Protein AF-0000000078794613 (afdb_homodimer)

InterPro domains:
  IPR025474 Domain of unknown function DUF4325 [PF14213] (18-76)

Organism: Cecembia lonarensis (strain CCUG 58316 / KCTC 22772 / LW9) (NCBI:txid1225176)

Solvent-accessible surface area (backbone atoms only — not comparable to full-atom values): 11005 Å² total; per-residue (Å²): 120,46,48,48,36,72,69,63,70,46,41,65,41,54,46,42,69,49,12,40,50,49,30,51,51,52,38,46,54,55,16,68,76,44,69,41,42,38,30,46,49,79,57,80,43,78,36,66,52,12,45,42,40,15,63,16,42,45,20,31,53,34,55,66,39,41,80,17,62,39,80,39,59,64,52,75,68,51,49,52,51,50,51,51,39,44,55,52,18,42,52,50,27,49,51,53,52,50,52,48,54,50,52,53,54,55,66,75,94,120,47,48,48,35,72,69,63,70,45,43,64,42,55,46,43,70,48,12,40,50,50,31,51,51,52,38,44,54,55,18,69,76,45,70,40,43,40,31,46,51,78,55,80,43,76,37,68,51,12,44,43,40,15,64,16,43,45,20,30,55,33,54,67,38,42,80,17,61,39,79,40,60,65,52,74,68,51,48,52,49,50,51,50,39,45,53,52,20,41,52,50,28,49,50,52,52,51,53,47,53,51,51,53,53,56,68,76,94

Radius of gyration: 18.33 Å; Cα contacts (8 Å, |Δi|>4): 334; chains: 2; bounding box: 28×54×45 Å

Nearest PDB structures (foldseek):
  1eke-assembly1_A  TM=2.765E-01  e=9.481E-01  Methanocaldococcus jannaschii
  8q6q-assembly2_D-2  TM=3.184E-01  e=6.224E+00  Homo sapiens
  1eke-assembly1_A  TM=2.764E-01  e=1.171E+00  Methanocaldococcus jannaschii
  8q6q-assembly2_D-2  TM=3.184E-01  e=5.535E+00  Homo sapiens

Foldseek 3Di:
DDDLCVQQVHDDDDDVVSVVSVVLVVLLVLQVVAQDEAEPAPDDDDDLVNLCVPLLQCCLVRVNSNVRYHYHNDDPVRVVSNVVSNVVSNVNSVVVVVVVVVVVVVVVD/DDDLCVQLVHDDDDDVVSVVSVVLVVLLVVQVVAQDEAEPAPDDDDDLVNLCVPLLQCCLVRVNSNVRYHYHNDDPVRVVSNVVSNVVSNVNSVVVVVVVVVVVVVVVD

Secondary structure (DSSP, 8-state):
-EEHHHHHTSSEE--HHHHHHHHHHHHHHHHHT--EEEE-TT-SEE-HHHHIIIIIHHHHH-TTGGGGEEEES--HHHHHHHHHHHHHHHHHHHHHHHHHHHHHHHHH-/-EEHHHHHTSSEE--HHHHHHHHHHHHHHHHHT--EEEE-TT-SEE-HHHHIIIIIHHHHH-GGGGGGEEEES--HHHHHHHHHHHHHHHHHHHHHHHHHHHHHHHHH-

pLDDT: mean 84.62, std 14.01, range [48.34, 98.25]

Structure (mmCIF, N/CA/C/O backbone):
data_AF-0000000078794613-model_v1
#
loop_
_entity.id
_entity.type
_entity.pdbx_description
1 polymer 'DUF4325 domain-containing protein'
#
loop_
_atom_site.group_PDB
_atom_site.id
_atom_site.type_symbol
_atom_site.label_atom_id
_atom_site.label_alt_id
_atom_site.label_comp_id
_atom_site.label_asym_id
_atom_site.label_entity_id
_atom_site.label_seq_id
_atom_site.pdbx_PDB_ins_code
_atom_site.Cartn_x
_atom_site.Cartn_y
_atom_site.Cartn_z
_atom_site.occupancy
_atom_site.B_iso_or_equiv
_atom_site.auth_seq_id
_atom_site.auth_comp_id
_atom_site.auth_asym_id
_atom_site.auth_atom_id
_atom_site.pdbx_PDB_model_num
ATOM 1 N N . MET A 1 1 ? 4.18 4.039 17.766 1 86.25 1 MET A N 1
ATOM 2 C CA . MET A 1 1 ? 3.51 5.316 17.547 1 86.25 1 MET A CA 1
ATOM 3 C C . MET A 1 1 ? 4.41 6.277 16.766 1 86.25 1 MET A C 1
ATOM 5 O O . MET A 1 1 ? 5.609 6.363 17.031 1 86.25 1 MET A O 1
ATOM 9 N N . ILE A 1 2 ? 3.727 6.93 15.789 1 92.25 2 ILE A N 1
ATOM 10 C CA . ILE A 1 2 ? 4.453 7.863 14.938 1 92.25 2 ILE A CA 1
ATOM 11 C C . ILE A 1 2 ? 4.047 9.297 15.281 1 92.25 2 ILE A C 1
ATOM 13 O O . ILE A 1 2 ? 2.865 9.648 15.203 1 92.25 2 ILE A O 1
ATOM 17 N N . THR A 1 3 ? 5.059 10.047 15.703 1 96.88 3 THR A N 1
ATOM 18 C CA . THR A 1 3 ? 4.809 11.461 15.977 1 96.88 3 THR A CA 1
ATOM 19 C C . THR A 1 3 ? 5.141 12.312 14.75 1 96.88 3 THR A C 1
ATOM 21 O O . THR A 1 3 ? 6.301 12.398 14.344 1 96.88 3 THR A O 1
ATOM 24 N N . VAL A 1 4 ? 4.172 13.047 14.273 1 98.25 4 VAL A N 1
ATOM 25 C CA . VAL A 1 4 ? 4.312 13.766 13.016 1 98.25 4 VAL A CA 1
ATOM 26 C C . VAL A 1 4 ? 5.398 14.836 13.148 1 98.25 4 VAL A C 1
ATOM 28 O O . VAL A 1 4 ? 6.277 14.945 12.289 1 98.25 4 VAL A O 1
ATOM 31 N N . LYS A 1 5 ? 5.352 15.531 14.234 1 98.25 5 LYS A N 1
ATOM 32 C CA . LYS A 1 5 ? 6.312 16.609 14.453 1 98.25 5 LYS A CA 1
ATOM 33 C C . LYS A 1 5 ? 7.746 16.094 14.422 1 98.25 5 LYS A C 1
ATOM 35 O O . LYS A 1 5 ? 8.633 16.734 13.859 1 98.25 5 LYS A O 1
ATOM 40 N N . ASN A 1 6 ? 7.965 14.922 14.938 1 97.56 6 ASN A N 1
ATOM 41 C CA . ASN A 1 6 ? 9.297 14.32 14.938 1 97.56 6 ASN A CA 1
ATOM 42 C C . ASN A 1 6 ? 9.719 13.883 13.539 1 97.56 6 ASN A C 1
ATOM 44 O O . ASN A 1 6 ? 10.891 13.992 13.18 1 97.56 6 ASN A O 1
ATOM 48 N N . ILE A 1 7 ? 8.781 13.477 12.812 1 96.12 7 ILE A N 1
ATOM 49 C CA . ILE A 1 7 ? 9.062 12.961 11.477 1 96.12 7 ILE A CA 1
ATOM 50 C C . ILE A 1 7 ? 9.438 14.109 10.547 1 96.12 7 ILE A C 1
ATOM 52 O O . ILE A 1 7 ? 10.406 14.008 9.781 1 96.12 7 ILE A O 1
ATOM 56 N N . ILE A 1 8 ? 8.688 15.258 10.656 1 97.25 8 ILE A N 1
ATOM 57 C CA . ILE A 1 8 ? 8.906 16.297 9.664 1 97.25 8 ILE A CA 1
ATOM 58 C C . ILE A 1 8 ? 9.836 17.375 10.227 1 97.25 8 ILE A C 1
ATOM 60 O O . ILE A 1 8 ? 10.336 18.219 9.484 1 97.25 8 ILE A O 1
ATOM 64 N N . GLY A 1 9 ? 10.086 17.391 11.562 1 97.06 9 GLY A N 1
ATOM 65 C CA . GLY A 1 9 ? 11.086 18.234 12.203 1 97.06 9 GLY A CA 1
ATOM 66 C C . GLY A 1 9 ? 10.625 19.672 12.398 1 97.06 9 GLY A C 1
ATOM 67 O O . GLY A 1 9 ? 11.445 20.578 12.547 1 97.06 9 GLY A O 1
ATOM 68 N N . LYS A 1 10 ? 9.383 19.922 12.219 1 97.75 10 LYS A N 1
ATOM 69 C CA . LYS A 1 10 ? 8.797 21.25 12.398 1 97.75 10 LYS A CA 1
ATOM 70 C C . LYS A 1 10 ? 7.34 21.156 12.836 1 97.75 10 LYS A C 1
ATOM 72 O O . LYS A 1 10 ? 6.773 20.062 12.898 1 97.75 10 LYS A O 1
ATOM 77 N N . SER A 1 11 ? 6.793 22.422 13.148 1 97.69 11 SER A N 1
ATOM 78 C CA . SER A 1 11 ? 5.438 22.438 13.695 1 97.69 11 SER A CA 1
ATOM 79 C C . SER A 1 11 ? 4.422 22.828 12.633 1 97.69 11 SER A C 1
ATOM 81 O O . SER A 1 11 ? 3.23 22.969 12.922 1 97.69 11 SER A O 1
ATOM 83 N N . ILE A 1 12 ? 4.891 23.016 11.383 1 97.38 12 ILE A N 1
ATOM 84 C CA . ILE A 1 12 ? 3.982 23.359 10.289 1 97.38 12 ILE A CA 1
ATOM 85 C C . ILE A 1 12 ? 3.977 22.234 9.258 1 97.38 12 ILE A C 1
ATOM 87 O O . ILE A 1 12 ? 5.031 21.844 8.75 1 97.38 12 ILE A O 1
ATOM 91 N N . ALA A 1 13 ? 2.82 21.672 9.016 1 97.88 13 ALA A N 1
ATOM 92 C CA . ALA A 1 13 ? 2.607 20.594 8.055 1 97.88 13 ALA A CA 1
ATOM 93 C C . ALA A 1 13 ? 1.877 21.109 6.816 1 97.88 13 ALA A C 1
ATOM 95 O O . ALA A 1 13 ? 0.671 20.891 6.668 1 97.88 13 ALA A O 1
ATOM 96 N N . VAL A 1 14 ? 2.637 21.734 5.895 1 96.06 14 VAL A N 1
ATOM 97 C CA . VAL A 1 14 ? 2.025 22.469 4.793 1 96.06 14 VAL A CA 1
ATOM 98 C C . VAL A 1 14 ? 2.41 21.828 3.463 1 96.06 14 VAL A C 1
ATOM 100 O O . VAL A 1 14 ? 1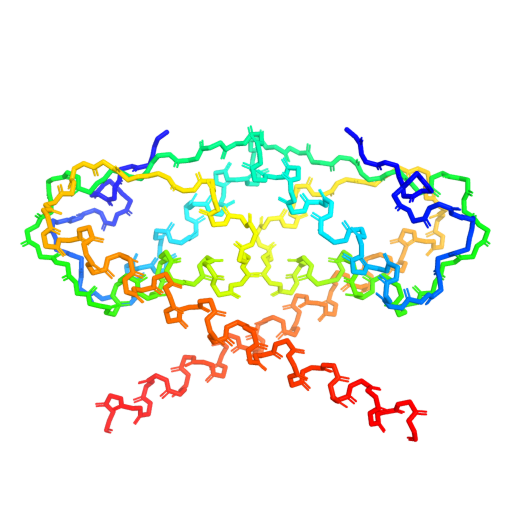.556 21.609 2.6 1 96.06 14 VAL A O 1
ATOM 103 N N . LEU A 1 15 ? 3.598 21.359 3.338 1 93 15 LEU A N 1
ATOM 104 C CA . LEU A 1 15 ? 4.133 20.922 2.053 1 93 15 LEU A CA 1
ATOM 105 C C . LEU A 1 15 ? 3.848 19.453 1.821 1 93 15 LEU A C 1
ATOM 107 O O . LEU A 1 15 ? 3.924 18.641 2.752 1 93 15 LEU A O 1
ATOM 111 N N . SER A 1 16 ? 3.688 19.109 0.525 1 91.88 16 SER A N 1
ATOM 112 C CA . SER A 1 16 ? 3.533 17.719 0.121 1 91.88 16 SER A CA 1
ATOM 113 C C . SER A 1 16 ? 4.812 16.922 0.367 1 91.88 16 SER A C 1
ATOM 115 O O . SER A 1 16 ? 4.762 15.734 0.685 1 91.88 16 SER A O 1
ATOM 117 N N . SER A 1 17 ? 5.859 17.578 0.286 1 85.88 17 SER A N 1
ATOM 118 C CA . SER A 1 17 ? 7.129 16.906 0.52 1 85.88 17 SER A CA 1
ATOM 119 C C . SER A 1 17 ? 7.234 16.406 1.957 1 85.88 17 SER A C 1
ATOM 121 O O . SER A 1 17 ? 7.77 15.328 2.207 1 85.88 17 SER A O 1
ATOM 123 N N . ASP A 1 18 ? 6.75 17.219 2.873 1 93.5 18 ASP A N 1
ATOM 124 C CA . ASP A 1 18 ? 6.699 16.766 4.262 1 93.5 18 ASP A CA 1
ATOM 125 C C . ASP A 1 18 ? 5.703 15.617 4.43 1 93.5 18 ASP A C 1
ATOM 127 O O . ASP A 1 18 ? 5.941 14.695 5.207 1 93.5 18 ASP A O 1
ATOM 131 N N . GLY A 1 19 ? 4.617 15.703 3.725 1 94.5 19 GLY A N 1
ATOM 132 C CA . GLY A 1 19 ? 3.66 14.602 3.725 1 94.5 19 GLY A CA 1
ATOM 133 C C . GLY A 1 19 ? 4.27 13.281 3.299 1 94.5 19 GLY A C 1
ATOM 134 O O . GLY A 1 19 ? 4 12.242 3.906 1 94.5 19 GLY A O 1
ATOM 135 N N . LEU A 1 20 ? 5.117 13.383 2.301 1 86.75 20 LEU A N 1
ATOM 136 C CA . LEU A 1 20 ? 5.77 12.188 1.781 1 86.75 20 LEU A CA 1
ATOM 137 C C . LEU A 1 20 ? 6.707 11.586 2.82 1 86.75 20 LEU A C 1
ATOM 139 O O . LEU A 1 20 ? 6.844 10.359 2.906 1 86.75 20 LEU A O 1
ATOM 143 N N . LYS A 1 21 ? 7.309 12.391 3.602 1 89.12 21 LYS A N 1
ATOM 144 C CA . LYS A 1 21 ? 8.133 11.875 4.691 1 89.12 21 LYS A CA 1
ATOM 145 C C . LYS A 1 21 ? 7.297 11.047 5.664 1 89.12 21 LYS A C 1
ATOM 147 O O . LYS A 1 21 ? 7.727 9.977 6.094 1 89.12 21 LYS A O 1
ATOM 152 N N . LEU A 1 22 ? 6.188 11.641 6.059 1 93.75 22 LEU A N 1
ATOM 153 C CA . LEU A 1 22 ? 5.305 10.906 6.961 1 93.75 22 LEU A CA 1
ATOM 154 C C . LEU A 1 22 ? 4.832 9.602 6.324 1 93.75 22 LEU A C 1
ATOM 156 O O . LEU A 1 22 ? 4.844 8.555 6.973 1 93.75 22 LEU A O 1
ATOM 160 N N . TYR A 1 23 ? 4.477 9.695 5.113 1 86.81 23 TYR A N 1
ATOM 161 C CA . TYR A 1 23 ? 4.066 8.508 4.379 1 86.81 23 TYR A CA 1
ATOM 162 C C . TYR A 1 23 ? 5.137 7.422 4.461 1 86.81 23 TYR A C 1
ATOM 164 O O . TYR A 1 23 ? 4.844 6.277 4.816 1 86.81 23 TYR A O 1
ATOM 172 N N . ASN A 1 24 ? 6.289 7.801 4.164 1 82.56 24 ASN A N 1
ATOM 173 C CA . ASN A 1 24 ? 7.395 6.852 4.172 1 82.56 24 ASN A CA 1
ATOM 174 C C . ASN A 1 24 ? 7.605 6.25 5.559 1 82.56 24 ASN A C 1
ATOM 176 O O . ASN A 1 24 ? 7.883 5.055 5.688 1 82.56 24 ASN A O 1
ATOM 180 N N . ALA A 1 25 ? 7.496 7.008 6.531 1 85.69 25 ALA A N 1
ATOM 181 C CA . ALA A 1 25 ? 7.66 6.531 7.902 1 85.69 25 ALA A CA 1
ATOM 182 C C . ALA A 1 25 ? 6.582 5.508 8.258 1 85.69 25 ALA A C 1
ATOM 184 O O . ALA A 1 25 ? 6.863 4.504 8.922 1 85.69 25 ALA A O 1
ATOM 185 N N . ILE A 1 26 ? 5.395 5.793 7.848 1 85.62 26 ILE A N 1
ATOM 186 C CA . ILE A 1 26 ? 4.285 4.891 8.141 1 85.62 26 ILE A CA 1
ATOM 187 C C . ILE A 1 26 ? 4.516 3.549 7.445 1 85.62 26 ILE A C 1
ATOM 189 O O . ILE A 1 26 ? 4.395 2.492 8.07 1 85.62 26 ILE A O 1
ATOM 193 N N . VAL A 1 27 ? 4.926 3.691 6.23 1 77.75 27 VAL A N 1
ATOM 194 C CA . VAL A 1 27 ? 5.145 2.494 5.43 1 77.75 27 VAL A CA 1
ATOM 195 C C . VAL A 1 27 ? 6.281 1.67 6.027 1 77.75 27 VAL A C 1
ATOM 197 O O . VAL A 1 27 ? 6.188 0.443 6.113 1 77.75 27 VAL A O 1
ATOM 200 N N . GLU A 1 28 ? 7.293 2.35 6.387 1 76.12 28 GLU A N 1
ATOM 201 C CA . GLU A 1 28 ? 8.43 1.671 7.004 1 76.12 28 GLU A CA 1
ATOM 202 C C . GLU A 1 28 ? 8.023 0.966 8.289 1 76.12 28 GLU A C 1
ATOM 204 O O . GLU A 1 28 ? 8.461 -0.155 8.562 1 76.12 28 GLU A O 1
ATOM 209 N N . ASP A 1 29 ? 7.273 1.627 9.078 1 79.25 29 ASP A N 1
ATOM 210 C CA . ASP A 1 29 ? 6.797 1.046 10.328 1 79.25 29 ASP A CA 1
ATOM 211 C C . ASP A 1 29 ? 5.953 -0.2 10.07 1 79.25 29 ASP A C 1
ATOM 213 O O . ASP A 1 29 ? 6.109 -1.214 10.75 1 79.25 29 ASP A O 1
ATOM 217 N N . LEU A 1 30 ? 5.176 -0.145 9.055 1 74.94 30 LEU A N 1
ATOM 218 C CA . LEU A 1 30 ? 4.312 -1.26 8.68 1 74.94 30 LEU A CA 1
ATOM 219 C C . LEU A 1 30 ? 5.133 -2.434 8.156 1 74.94 30 LEU A C 1
ATOM 221 O O . LEU A 1 30 ? 4.824 -3.592 8.445 1 74.94 30 LEU A O 1
ATOM 225 N N . ALA A 1 31 ? 6.172 -2.066 7.449 1 68.56 31 ALA A N 1
ATOM 226 C CA . ALA A 1 31 ? 6.992 -3.084 6.801 1 68.56 31 ALA A CA 1
ATOM 227 C C . ALA A 1 31 ? 7.902 -3.779 7.809 1 68.56 31 ALA A C 1
ATOM 229 O O . ALA A 1 31 ? 8.117 -4.992 7.727 1 68.56 31 ALA A O 1
ATOM 230 N N . GLN A 1 32 ? 8.5 -3.08 8.617 1 68.94 32 GLN A N 1
ATOM 231 C CA . GLN A 1 32 ? 9.516 -3.586 9.539 1 68.94 32 GLN A CA 1
ATOM 232 C C . GLN A 1 32 ? 8.883 -4.426 10.641 1 68.94 32 GLN A C 1
ATOM 234 O O . GLN A 1 32 ? 9.453 -5.426 11.078 1 68.94 32 GLN A O 1
ATOM 239 N N . ASN A 1 33 ? 7.863 -4.105 11 1 66.62 33 ASN A N 1
ATOM 240 C CA . ASN A 1 33 ? 7.324 -4.734 12.195 1 66.62 33 ASN A CA 1
ATOM 241 C C . ASN A 1 33 ? 6.461 -5.949 11.859 1 66.62 33 ASN A C 1
ATOM 243 O O . ASN A 1 33 ? 5.953 -6.625 12.75 1 66.62 33 ASN A O 1
ATOM 247 N N . ASN A 1 34 ? 6.508 -6.199 10.539 1 66.5 34 ASN A N 1
ATOM 248 C CA . ASN A 1 34 ? 5.617 -7.32 10.25 1 66.5 34 ASN A CA 1
ATOM 249 C C . ASN A 1 34 ? 6.059 -8.078 9 1 66.5 34 ASN A C 1
ATOM 251 O O . ASN A 1 34 ? 5.379 -8.039 7.977 1 66.5 34 ASN A O 1
ATOM 255 N N . PRO A 1 35 ? 7.234 -8.766 9.203 1 73.44 35 PRO A N 1
ATOM 256 C CA . PRO A 1 35 ? 7.555 -9.602 8.047 1 73.44 35 PRO A CA 1
ATOM 257 C C . PRO A 1 35 ? 6.492 -10.664 7.77 1 73.44 35 PRO A C 1
ATOM 259 O O . PRO A 1 35 ? 5.914 -11.219 8.703 1 73.44 35 PRO A O 1
ATOM 262 N N . ILE A 1 36 ? 6.086 -10.719 6.484 1 82.25 36 ILE A N 1
ATOM 263 C CA . ILE A 1 36 ? 5.105 -11.727 6.074 1 82.25 36 ILE A CA 1
ATOM 264 C C . ILE A 1 36 ? 5.797 -12.805 5.246 1 82.25 36 ILE A C 1
ATOM 266 O O . ILE A 1 36 ? 6.645 -12.508 4.402 1 82.25 36 ILE A O 1
ATOM 270 N N . VAL A 1 37 ? 5.539 -14.078 5.676 1 90.69 37 VAL A N 1
ATOM 271 C CA . VAL A 1 37 ? 6.012 -15.203 4.871 1 90.69 37 VAL A CA 1
ATOM 272 C C . VAL A 1 37 ? 4.867 -15.734 4.012 1 90.69 37 VAL A C 1
ATOM 274 O O . VAL A 1 37 ? 3.795 -16.062 4.527 1 90.69 37 VAL A O 1
ATOM 277 N N . ILE A 1 38 ? 5.086 -15.734 2.709 1 95.12 38 ILE A N 1
ATOM 278 C CA . ILE A 1 38 ? 4.125 -16.281 1.754 1 95.12 38 ILE A CA 1
ATOM 279 C C . ILE A 1 38 ? 4.586 -17.656 1.282 1 95.12 38 ILE A C 1
ATOM 281 O O . ILE A 1 38 ? 5.688 -17.797 0.752 1 95.12 38 ILE A O 1
ATOM 285 N N . ASP A 1 39 ? 3.771 -18.672 1.522 1 97.81 39 ASP A N 1
ATOM 286 C CA . ASP A 1 39 ? 4.098 -20.062 1.259 1 97.81 39 ASP A CA 1
ATOM 287 C C . ASP A 1 39 ? 3.471 -20.531 -0.049 1 97.81 39 ASP A C 1
ATOM 289 O O . ASP A 1 39 ? 2.248 -20.672 -0.144 1 97.81 39 ASP A O 1
ATOM 293 N N . PHE A 1 40 ? 4.293 -20.891 -1.054 1 98.25 40 PHE A N 1
ATOM 294 C CA . PHE A 1 40 ? 3.822 -21.312 -2.367 1 98.25 40 PHE A CA 1
ATOM 295 C C . PHE A 1 40 ? 3.848 -22.828 -2.486 1 98.25 40 PHE A C 1
ATOM 297 O O . PHE A 1 40 ? 3.725 -23.375 -3.586 1 98.25 40 PHE A O 1
ATOM 304 N N . ASP A 1 41 ? 4.035 -23.438 -1.29 1 97.38 41 ASP A N 1
ATOM 305 C CA . ASP A 1 41 ? 4.047 -24.891 -1.325 1 97.38 41 ASP A CA 1
ATOM 306 C C . ASP A 1 41 ? 2.707 -25.438 -1.809 1 97.38 41 ASP A C 1
ATOM 308 O O . ASP A 1 41 ? 1.651 -24.906 -1.457 1 97.38 41 ASP A O 1
ATOM 312 N N . GLY A 1 42 ? 2.729 -26.562 -2.596 1 96.56 42 GLY A N 1
ATOM 313 C CA . GLY A 1 42 ? 1.529 -27.297 -2.967 1 96.56 42 GLY A CA 1
ATOM 314 C C . GLY A 1 42 ? 0.831 -26.719 -4.184 1 96.56 42 GLY A C 1
ATOM 315 O O . GLY A 1 42 ? -0.332 -27.031 -4.445 1 96.56 42 GLY A O 1
ATOM 316 N N . LEU A 1 43 ? 1.509 -25.891 -5.008 1 97.69 43 LEU A N 1
ATOM 317 C CA . LEU A 1 43 ? 0.955 -25.344 -6.234 1 97.69 43 LEU A CA 1
ATOM 318 C C . LEU A 1 43 ? 1.518 -26.047 -7.461 1 97.69 43 LEU A C 1
ATOM 320 O O . LEU A 1 43 ? 2.713 -26.359 -7.512 1 97.69 43 LEU A O 1
ATOM 324 N N . ASP A 1 44 ? 0.642 -26.297 -8.445 1 95.94 44 ASP A N 1
ATOM 325 C CA . ASP A 1 44 ? 1.042 -27.016 -9.641 1 95.94 44 ASP A CA 1
ATOM 326 C C . ASP A 1 44 ? 1.46 -26.062 -10.75 1 95.94 44 ASP A C 1
ATOM 328 O O . ASP A 1 44 ? 2.32 -26.391 -11.57 1 95.94 44 ASP A O 1
ATOM 332 N N . GLN A 1 45 ? 0.748 -25.031 -10.812 1 97.06 45 GLN A N 1
ATOM 333 C CA . GLN A 1 45 ? 0.96 -24.031 -11.859 1 97.06 45 GLN A CA 1
ATOM 334 C C . GLN A 1 45 ? 0.794 -22.609 -11.305 1 97.06 45 GLN A C 1
ATOM 336 O O . GLN A 1 45 ? -0.102 -22.359 -10.492 1 97.06 45 GLN A O 1
ATOM 341 N N . ILE A 1 46 ? 1.705 -21.719 -11.734 1 97.88 46 ILE A N 1
ATOM 342 C CA . ILE A 1 46 ? 1.685 -20.312 -11.367 1 97.88 46 ILE A CA 1
ATOM 343 C C . ILE A 1 46 ? 1.966 -19.453 -12.602 1 97.88 46 ILE A C 1
ATOM 345 O O . ILE A 1 46 ? 2.949 -19.672 -13.305 1 97.88 46 ILE A O 1
ATOM 349 N N . THR A 1 47 ? 1.081 -18.547 -12.891 1 96.88 47 THR A N 1
ATOM 350 C CA . THR A 1 47 ? 1.288 -17.688 -14.055 1 96.88 47 THR A CA 1
ATOM 351 C C . THR A 1 47 ? 1.726 -16.297 -13.633 1 96.88 47 THR A C 1
ATOM 353 O O . THR A 1 47 ? 1.571 -15.914 -12.469 1 96.88 47 THR A O 1
ATOM 356 N N . SER A 1 48 ? 2.141 -15.539 -14.609 1 94.94 48 SER A N 1
ATOM 357 C CA . SER A 1 48 ? 2.531 -14.148 -14.383 1 94.94 48 SER A CA 1
ATOM 358 C C . SER A 1 48 ? 1.331 -13.289 -13.992 1 94.94 48 SER A C 1
ATOM 360 O O . SER A 1 48 ? 1.455 -12.367 -13.188 1 94.94 48 SER A O 1
ATOM 362 N N . SER A 1 49 ? 0.219 -13.625 -14.625 1 92.88 49 SER A N 1
ATOM 363 C CA . SER A 1 49 ? -1.007 -12.898 -14.32 1 92.88 49 SER A CA 1
ATOM 364 C C . SER A 1 49 ? -1.35 -12.977 -12.836 1 92.88 49 SER A C 1
ATOM 366 O O . SER A 1 49 ? -1.719 -11.969 -12.227 1 92.88 49 SER A O 1
ATOM 368 N N . PHE A 1 50 ? -1.153 -14.148 -12.281 1 95.62 50 PHE A N 1
ATOM 369 C CA . PHE A 1 50 ? -1.374 -14.344 -10.852 1 95.62 50 PHE A CA 1
ATOM 370 C C . PHE A 1 50 ? -0.365 -13.547 -10.031 1 95.62 50 PHE A C 1
ATOM 372 O O . PHE A 1 50 ? -0.741 -12.828 -9.109 1 95.62 50 PHE A O 1
ATOM 379 N N . LEU A 1 51 ? 0.886 -13.688 -10.367 1 97.62 51 LEU A N 1
ATOM 380 C CA . LEU A 1 51 ? 1.944 -13.023 -9.617 1 97.62 51 LEU A CA 1
ATOM 381 C C . LEU A 1 51 ? 1.786 -11.508 -9.688 1 97.62 51 LEU A C 1
ATOM 383 O O . LEU A 1 51 ? 1.914 -10.812 -8.672 1 97.62 51 LEU A O 1
ATOM 387 N N . ASN A 1 52 ? 1.409 -10.984 -10.805 1 92.31 52 ASN A N 1
ATOM 388 C CA . ASN A 1 52 ? 1.237 -9.547 -10.984 1 92.31 52 ASN A CA 1
ATOM 389 C C . ASN A 1 52 ? 0.069 -9.016 -10.156 1 92.31 52 ASN A C 1
ATOM 391 O O . ASN A 1 52 ? 0.169 -7.953 -9.539 1 92.31 52 ASN A O 1
ATOM 395 N N . ALA A 1 53 ? -0.936 -9.711 -10.109 1 88.31 53 ALA A N 1
ATOM 396 C CA . ALA A 1 53 ? -2.143 -9.258 -9.422 1 88.31 53 ALA A CA 1
ATOM 397 C C . ALA A 1 53 ? -2 -9.406 -7.914 1 88.31 53 ALA A C 1
ATOM 399 O O . ALA A 1 53 ? -2.779 -8.828 -7.152 1 88.31 53 ALA A O 1
ATOM 400 N N . SER A 1 54 ? -1.026 -10.203 -7.5 1 93 54 SER A N 1
ATOM 401 C CA . SER A 1 54 ? -0.845 -10.453 -6.074 1 93 54 SER A CA 1
ATOM 402 C C . SER A 1 54 ? 0.354 -9.688 -5.523 1 93 54 SER A C 1
ATOM 404 O O . SER A 1 54 ? 0.25 -8.5 -5.227 1 93 54 SER A O 1
ATOM 406 N N . ILE A 1 55 ? 1.538 -10.289 -5.641 1 93.69 55 ILE A N 1
ATOM 407 C CA . ILE A 1 55 ? 2.736 -9.719 -5.031 1 93.69 55 ILE A CA 1
ATOM 408 C C . ILE A 1 55 ? 3.225 -8.539 -5.859 1 93.69 55 ILE A C 1
ATOM 410 O O . ILE A 1 55 ? 3.75 -7.562 -5.312 1 93.69 55 ILE A O 1
ATOM 414 N N . GLY A 1 56 ? 3.006 -8.609 -7.152 1 92 56 GLY A N 1
ATOM 415 C CA . GLY A 1 56 ? 3.344 -7.457 -7.98 1 92 56 GLY A CA 1
ATOM 416 C C . GLY A 1 56 ? 2.602 -6.195 -7.582 1 92 56 GLY A C 1
ATOM 417 O O . GLY A 1 56 ? 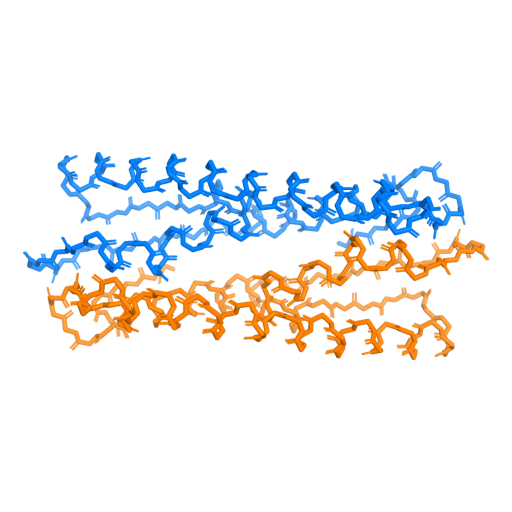3.199 -5.125 -7.48 1 92 56 GLY A O 1
ATOM 418 N N . LYS A 1 57 ? 1.394 -6.363 -7.34 1 84.19 57 LYS A N 1
ATOM 419 C CA . LYS A 1 57 ? 0.542 -5.246 -6.949 1 84.19 57 LYS A CA 1
ATOM 420 C C . LYS A 1 57 ? 1.005 -4.641 -5.625 1 84.19 57 LYS A C 1
ATOM 422 O O . LYS A 1 57 ? 0.977 -3.422 -5.449 1 84.19 57 LYS A O 1
ATOM 427 N N . ILE A 1 58 ? 1.459 -5.465 -4.719 1 83.25 58 ILE A N 1
ATOM 428 C CA . ILE A 1 58 ? 1.976 -4.973 -3.445 1 83.25 58 ILE A CA 1
ATOM 429 C C . ILE A 1 58 ? 3.17 -4.055 -3.693 1 83.25 58 ILE A C 1
ATOM 431 O O . ILE A 1 58 ? 3.23 -2.947 -3.156 1 83.25 58 ILE A O 1
ATOM 435 N N . TRP A 1 59 ? 4.051 -4.57 -4.547 1 85.12 59 TRP A N 1
ATOM 436 C CA . TRP A 1 59 ? 5.285 -3.828 -4.793 1 85.12 59 TRP A CA 1
ATOM 437 C C . TRP A 1 59 ? 5 -2.551 -5.578 1 85.12 59 TRP A C 1
ATOM 439 O O . TRP A 1 59 ? 5.68 -1.537 -5.391 1 85.12 59 TRP A O 1
ATOM 449 N N . MET A 1 60 ? 3.992 -2.605 -6.41 1 80.44 60 MET A N 1
ATOM 450 C CA . MET A 1 60 ? 3.625 -1.424 -7.188 1 80.44 60 MET A CA 1
ATOM 451 C C . MET A 1 60 ? 3.035 -0.344 -6.285 1 80.44 60 MET A C 1
ATOM 453 O O . MET A 1 60 ? 3.369 0.834 -6.422 1 80.44 60 MET A O 1
ATOM 457 N N . ASN A 1 61 ? 2.24 -0.809 -5.383 1 71.5 61 ASN A N 1
ATOM 458 C CA . ASN A 1 61 ? 1.493 0.143 -4.566 1 71.5 61 ASN A CA 1
ATOM 459 C C . ASN A 1 61 ? 2.271 0.541 -3.314 1 71.5 61 ASN A C 1
ATOM 461 O O . ASN A 1 61 ? 2.1 1.646 -2.797 1 71.5 61 ASN A O 1
ATOM 465 N N . ALA A 1 62 ? 3.033 -0.388 -2.834 1 72.88 62 ALA A N 1
ATOM 466 C CA . ALA A 1 62 ? 3.771 -0.156 -1.595 1 72.88 62 ALA A CA 1
ATOM 467 C C . ALA A 1 62 ? 5.195 -0.692 -1.695 1 72.88 62 ALA A C 1
ATOM 469 O O . ALA A 1 62 ? 5.562 -1.64 -0.995 1 72.88 62 ALA A O 1
ATOM 470 N N . PRO A 1 63 ? 5.938 -0.04 -2.576 1 71.56 63 PRO A N 1
ATOM 471 C CA . PRO A 1 63 ? 7.297 -0.527 -2.807 1 71.56 63 PRO A CA 1
ATOM 472 C C . PRO A 1 63 ? 8.086 -0.698 -1.512 1 71.56 63 PRO A C 1
ATOM 474 O O . PRO A 1 63 ? 8.938 -1.592 -1.413 1 71.56 63 PRO A O 1
ATOM 477 N N . ASP A 1 64 ? 7.762 0.065 -0.588 1 68 64 ASP A N 1
ATOM 478 C CA . ASP A 1 64 ? 8.508 0.062 0.665 1 68 64 ASP A CA 1
ATOM 479 C C . ASP A 1 64 ? 8.102 -1.114 1.547 1 68 64 ASP A C 1
ATOM 481 O O . ASP A 1 64 ? 8.859 -1.531 2.426 1 68 64 ASP A O 1
ATOM 485 N N . LEU A 1 65 ? 6.848 -1.498 1.388 1 67.12 65 LEU A N 1
ATOM 486 C CA . LEU A 1 65 ? 6.363 -2.627 2.172 1 67.12 65 LEU A CA 1
ATOM 487 C C . LEU A 1 65 ? 6.898 -3.943 1.621 1 67.12 65 LEU A C 1
ATOM 489 O O . LEU A 1 65 ? 6.832 -4.977 2.291 1 67.12 65 LEU A O 1
ATOM 493 N N . ALA A 1 66 ? 7.492 -3.865 0.432 1 63.59 66 ALA A N 1
ATOM 494 C CA . ALA A 1 66 ? 7.922 -5.039 -0.323 1 63.59 66 ALA A CA 1
ATOM 495 C C . ALA A 1 66 ? 9.078 -5.75 0.376 1 63.59 66 ALA A C 1
ATOM 497 O O . ALA A 1 66 ? 9.211 -6.973 0.283 1 63.59 66 ALA A O 1
ATOM 498 N N . GLU A 1 67 ? 9.805 -5.004 1.12 1 69.75 67 GLU A N 1
ATOM 499 C CA . GLU A 1 67 ? 10.938 -5.633 1.777 1 69.75 67 GLU A CA 1
ATOM 500 C C . GLU A 1 67 ? 10.484 -6.547 2.912 1 69.75 67 GLU A C 1
ATOM 502 O O . GLU A 1 67 ? 11.273 -7.352 3.422 1 69.75 67 GLU A O 1
ATOM 507 N N . SER A 1 68 ? 9.25 -6.582 3.096 1 75.5 68 SER A N 1
ATOM 508 C CA . SER A 1 68 ? 8.719 -7.363 4.207 1 75.5 68 SER A CA 1
ATOM 509 C C . SER A 1 68 ? 8.156 -8.695 3.73 1 75.5 68 SER A C 1
ATOM 511 O O . SER A 1 68 ? 7.773 -9.547 4.539 1 75.5 68 SER A O 1
ATOM 513 N N . LEU A 1 69 ? 8.266 -8.898 2.416 1 86.25 69 LEU A N 1
ATOM 514 C CA . LEU A 1 69 ? 7.699 -10.141 1.9 1 86.25 69 LEU A CA 1
ATOM 515 C C . LEU A 1 69 ? 8.781 -11.211 1.756 1 86.25 69 LEU A C 1
ATOM 517 O O . LEU A 1 69 ? 9.82 -10.969 1.146 1 86.25 69 LEU A O 1
ATOM 521 N N . ASN A 1 70 ? 8.539 -12.242 2.416 1 90.88 70 ASN A N 1
ATOM 522 C CA . ASN A 1 70 ? 9.375 -13.438 2.27 1 90.88 70 ASN A CA 1
ATOM 523 C C . ASN A 1 70 ? 8.586 -14.586 1.648 1 90.88 70 ASN A C 1
ATOM 525 O O . ASN A 1 70 ? 7.371 -14.672 1.804 1 90.88 70 ASN A O 1
ATOM 529 N N . PHE A 1 71 ? 9.398 -15.469 0.922 1 95.62 71 PHE A N 1
ATOM 530 C CA . PHE A 1 71 ? 8.719 -16.531 0.184 1 95.62 71 PHE A CA 1
ATOM 531 C C . PHE A 1 71 ? 9.289 -17.891 0.542 1 95.62 71 PHE A C 1
ATOM 533 O O . PHE A 1 71 ? 10.508 -18.047 0.697 1 95.62 71 PHE A O 1
ATOM 540 N N . LYS A 1 72 ? 8.5 -18.797 0.735 1 96.69 72 LYS A N 1
ATOM 541 C CA . LYS A 1 72 ? 8.906 -20.188 0.898 1 96.69 72 LYS A CA 1
ATOM 542 C C . LYS A 1 72 ? 8.133 -21.094 -0.052 1 96.69 72 LYS A C 1
ATOM 544 O O . LYS A 1 72 ? 7.121 -20.688 -0.631 1 96.69 72 LYS A O 1
ATOM 549 N N . GLY A 1 73 ? 8.68 -22.328 -0.211 1 97.19 73 GLY A N 1
ATOM 550 C CA . GLY A 1 73 ? 8.031 -23.25 -1.134 1 97.19 73 GLY A CA 1
ATOM 551 C C . GLY A 1 73 ? 8.188 -22.844 -2.588 1 97.19 73 GLY A C 1
ATOM 552 O O . GLY A 1 73 ? 7.273 -23.031 -3.391 1 97.19 73 GLY A O 1
ATOM 553 N N . THR A 1 74 ? 9.211 -22.188 -2.881 1 97.31 74 THR A N 1
ATOM 554 C CA . THR A 1 74 ? 9.461 -21.719 -4.242 1 97.31 74 THR A CA 1
ATOM 555 C C . THR A 1 74 ? 10.555 -22.547 -4.902 1 97.31 74 THR A C 1
ATOM 557 O O . THR A 1 74 ? 11.531 -22.938 -4.254 1 97.31 74 THR A O 1
ATOM 560 N N . SER A 1 75 ? 10.305 -22.891 -6.172 1 96.69 75 SER A N 1
ATOM 5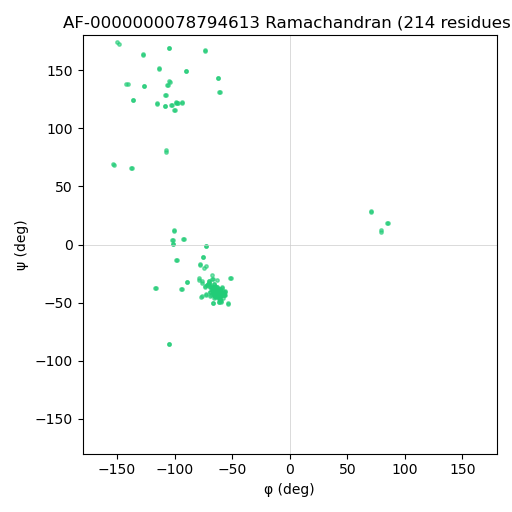61 C CA . SER A 1 75 ? 11.391 -23.406 -7.004 1 96.69 75 SER A CA 1
ATOM 562 C C . SER A 1 75 ? 12.359 -22.297 -7.41 1 96.69 75 SER A C 1
ATOM 564 O O . SER A 1 75 ? 12.055 -21.125 -7.254 1 96.69 75 SER A O 1
ATOM 566 N N . THR A 1 76 ? 13.516 -22.766 -7.945 1 96.81 76 THR A N 1
ATOM 567 C CA . THR A 1 76 ? 14.477 -21.797 -8.469 1 96.81 76 THR A CA 1
ATOM 568 C C . THR A 1 76 ? 13.836 -20.938 -9.562 1 96.81 76 THR A C 1
ATOM 570 O O . THR A 1 76 ? 14.023 -19.719 -9.594 1 96.81 76 THR A O 1
ATOM 573 N N . SER A 1 77 ? 13.078 -21.594 -10.422 1 97.19 77 SER A N 1
ATOM 574 C CA . SER A 1 77 ? 12.406 -20.891 -11.508 1 97.19 77 SER A CA 1
ATOM 575 C C . SER A 1 77 ? 11.391 -19.891 -10.977 1 97.19 77 SER A C 1
ATOM 577 O O . SER A 1 77 ? 11.297 -18.766 -11.469 1 97.19 77 SER A O 1
ATOM 579 N N . LEU A 1 78 ? 10.633 -20.281 -10.031 1 97.75 78 LEU A N 1
ATOM 580 C CA . LEU A 1 78 ? 9.633 -19.391 -9.453 1 97.75 78 LEU A CA 1
ATOM 581 C C . LEU A 1 78 ? 10.297 -18.203 -8.75 1 97.75 78 LEU A C 1
ATOM 583 O O . LEU A 1 78 ? 9.828 -17.078 -8.859 1 97.75 78 LEU A O 1
ATOM 587 N N . LYS A 1 79 ? 11.383 -18.453 -8.031 1 97.12 79 LYS A N 1
ATOM 588 C CA . LYS A 1 79 ? 12.125 -17.375 -7.383 1 97.12 79 LYS A CA 1
ATOM 589 C C . LYS A 1 79 ? 12.562 -16.328 -8.398 1 97.12 79 LYS A C 1
ATOM 591 O O . LYS A 1 79 ? 12.453 -15.117 -8.148 1 97.12 79 LYS A O 1
ATOM 596 N N . GLN A 1 80 ? 13.023 -16.812 -9.484 1 97.62 80 GLN A N 1
ATOM 597 C CA . GLN A 1 80 ? 13.461 -15.898 -10.539 1 97.62 80 GLN A CA 1
ATOM 598 C C . GLN A 1 80 ? 12.289 -15.086 -11.086 1 97.62 80 GLN A C 1
ATOM 600 O O . GLN A 1 80 ? 12.43 -13.891 -11.352 1 97.62 80 GLN A O 1
ATOM 605 N N . ARG A 1 81 ? 11.188 -15.742 -11.281 1 97.75 81 ARG A N 1
ATOM 606 C CA . ARG A 1 81 ? 10.008 -15.047 -11.789 1 97.75 81 ARG A CA 1
ATOM 607 C C . ARG A 1 81 ? 9.5 -14.016 -10.781 1 97.75 81 ARG A C 1
ATOM 609 O O . ARG A 1 81 ? 9.07 -12.93 -11.172 1 97.75 81 ARG A O 1
ATOM 616 N N . ILE A 1 82 ? 9.586 -14.305 -9.508 1 96.69 82 ILE A N 1
ATOM 617 C CA . ILE A 1 82 ? 9.188 -13.367 -8.453 1 96.69 82 ILE A CA 1
ATOM 618 C C . ILE A 1 82 ? 10.086 -12.133 -8.5 1 96.69 82 ILE A C 1
ATOM 620 O O . ILE A 1 82 ? 9.602 -11.008 -8.383 1 96.69 82 ILE A O 1
ATOM 624 N N . GLU A 1 83 ? 11.352 -12.391 -8.727 1 95.31 83 GLU A N 1
ATOM 625 C CA . GLU A 1 83 ? 12.281 -11.266 -8.82 1 95.31 83 GLU A CA 1
ATOM 626 C C . GLU A 1 83 ? 11.945 -10.375 -10.008 1 95.31 83 GLU A C 1
ATOM 628 O O . GLU A 1 83 ? 12.023 -9.148 -9.914 1 95.31 83 GLU A O 1
ATOM 633 N N . LEU A 1 84 ? 11.594 -10.984 -11.094 1 96.75 84 LEU A N 1
ATOM 634 C CA . LEU A 1 84 ? 11.219 -10.227 -12.281 1 96.75 84 LEU A CA 1
ATOM 635 C C . LEU A 1 84 ? 9.945 -9.422 -12.031 1 96.75 84 LEU A C 1
ATOM 637 O O . LEU A 1 84 ? 9.852 -8.258 -12.43 1 96.75 84 LEU A O 1
ATOM 641 N N . VAL A 1 85 ? 9 -10.055 -11.398 1 95.5 85 VAL A N 1
ATOM 642 C CA . VAL A 1 85 ? 7.75 -9.391 -11.055 1 95.5 85 VAL A CA 1
ATOM 643 C C . VAL A 1 85 ? 8.023 -8.195 -10.148 1 95.5 85 VAL A C 1
ATOM 645 O O . VAL A 1 85 ? 7.445 -7.117 -10.336 1 95.5 85 VAL A O 1
ATOM 648 N N . LYS A 1 86 ? 8.898 -8.398 -9.203 1 94.31 86 LYS A N 1
ATOM 649 C CA . LYS A 1 86 ? 9.281 -7.32 -8.297 1 94.31 86 LYS A CA 1
ATOM 650 C C . LYS A 1 86 ? 9.875 -6.145 -9.062 1 94.31 86 LYS A C 1
ATOM 652 O O . LYS A 1 86 ? 9.445 -5 -8.883 1 94.31 86 LYS A O 1
ATOM 657 N N . GLU A 1 87 ? 10.797 -6.406 -9.922 1 92.69 87 GLU A N 1
ATOM 658 C CA . GLU A 1 87 ? 11.477 -5.367 -10.688 1 92.69 87 GLU A CA 1
ATOM 659 C C . GLU A 1 87 ? 10.484 -4.586 -11.547 1 92.69 87 GLU A C 1
ATOM 661 O O . GLU A 1 87 ? 10.5 -3.354 -11.562 1 92.69 87 GLU A O 1
ATOM 666 N N . ASN A 1 88 ? 9.648 -5.332 -12.234 1 92.25 88 ASN A N 1
ATOM 667 C CA . ASN A 1 88 ? 8.656 -4.699 -13.102 1 92.25 88 ASN A CA 1
ATOM 668 C C . ASN A 1 88 ? 7.695 -3.828 -12.297 1 92.25 88 ASN A C 1
ATOM 670 O O . ASN A 1 88 ? 7.363 -2.719 -12.719 1 92.25 88 ASN A O 1
ATOM 674 N N . ALA A 1 89 ? 7.207 -4.355 -11.203 1 88.44 89 ALA A N 1
ATOM 675 C CA . ALA A 1 89 ? 6.242 -3.652 -10.359 1 88.44 89 ALA A CA 1
ATOM 676 C C . ALA A 1 89 ? 6.836 -2.363 -9.805 1 88.44 89 ALA A C 1
ATOM 678 O O . ALA A 1 89 ? 6.18 -1.321 -9.797 1 88.44 89 ALA A O 1
ATOM 679 N N . LEU A 1 90 ? 8.094 -2.473 -9.367 1 85.12 90 LEU A N 1
ATOM 680 C CA . LEU A 1 90 ? 8.758 -1.306 -8.805 1 85.12 90 LEU A CA 1
ATOM 681 C C . LEU A 1 90 ? 8.969 -0.23 -9.859 1 85.12 90 LEU A C 1
ATOM 683 O O . LEU A 1 90 ? 8.805 0.96 -9.586 1 85.12 90 LEU A O 1
ATOM 687 N N . ASN A 1 91 ? 9.273 -0.638 -11.07 1 85.19 91 ASN A N 1
ATOM 688 C CA . ASN A 1 91 ? 9.43 0.306 -12.172 1 85.19 91 ASN A CA 1
ATOM 689 C C . ASN A 1 91 ? 8.109 0.986 -12.516 1 85.19 91 ASN A C 1
ATOM 691 O O . ASN A 1 91 ? 8.07 2.197 -12.742 1 85.19 91 ASN A O 1
ATOM 695 N N . LYS A 1 92 ? 7.113 0.217 -12.531 1 81 92 LYS A N 1
ATOM 696 C CA . LYS A 1 92 ? 5.789 0.761 -12.82 1 81 92 LYS A CA 1
ATOM 697 C C . LYS A 1 92 ? 5.344 1.731 -11.734 1 81 92 LYS A C 1
ATOM 699 O O . LYS A 1 92 ? 4.762 2.777 -12.023 1 81 92 LYS A O 1
ATOM 704 N N . GLY A 1 93 ? 5.555 1.352 -10.547 1 73.81 93 GLY A N 1
ATOM 705 C CA . GLY A 1 93 ? 5.234 2.229 -9.43 1 73.81 93 GLY A CA 1
ATOM 706 C C . GLY A 1 93 ? 5.934 3.57 -9.508 1 73.81 93 GLY A C 1
ATOM 707 O O . GLY A 1 93 ? 5.316 4.613 -9.273 1 73.81 93 GLY A O 1
ATOM 708 N N . LYS A 1 94 ? 7.156 3.504 -9.859 1 74.19 94 LYS A N 1
ATOM 709 C CA . LYS A 1 94 ? 7.938 4.727 -10.016 1 74.19 94 LYS A CA 1
ATOM 710 C C . LYS A 1 94 ? 7.348 5.621 -11.102 1 74.19 94 LYS A C 1
ATOM 712 O O . LYS A 1 94 ? 7.246 6.836 -10.93 1 74.19 94 LYS A O 1
ATOM 717 N N . SER A 1 95 ? 7.02 5.016 -12.117 1 72.5 95 SER A N 1
ATOM 718 C CA . SER A 1 95 ? 6.441 5.77 -13.227 1 72.5 95 SER A CA 1
ATOM 719 C C . SER A 1 95 ? 5.141 6.453 -12.812 1 72.5 95 SER A C 1
ATOM 721 O O . SER A 1 95 ? 4.914 7.617 -13.141 1 72.5 95 SER A O 1
ATOM 723 N N . GLN A 1 96 ? 4.418 5.73 -12.117 1 64.75 96 GLN A N 1
ATOM 724 C CA . GLN A 1 96 ? 3.137 6.273 -11.672 1 64.75 96 GLN A CA 1
ATOM 725 C C . GLN A 1 96 ? 3.338 7.457 -10.734 1 64.75 96 GLN A C 1
ATOM 727 O O . GLN A 1 96 ? 2.619 8.453 -10.828 1 64.75 96 GLN A O 1
ATOM 732 N N . LEU A 1 97 ? 4.328 7.359 -9.867 1 61.12 97 LEU A N 1
ATOM 733 C CA . LEU A 1 97 ? 4.637 8.438 -8.938 1 61.12 97 LEU A CA 1
ATOM 734 C C . LEU A 1 97 ? 5.141 9.672 -9.688 1 61.12 97 LEU A C 1
ATOM 736 O O . LEU A 1 97 ? 4.777 10.797 -9.344 1 61.12 97 LEU A O 1
ATOM 740 N N . ARG A 1 98 ? 5.98 9.484 -10.664 1 65.75 98 ARG A N 1
ATOM 741 C CA . ARG A 1 98 ? 6.484 10.586 -11.484 1 65.75 98 ARG A CA 1
ATOM 742 C C . ARG A 1 98 ? 5.348 11.305 -12.195 1 65.75 98 ARG A C 1
ATOM 744 O O . ARG A 1 98 ? 5.301 12.539 -12.203 1 65.75 98 ARG A O 1
ATOM 751 N N . ASP A 1 99 ? 4.504 10.516 -12.703 1 63.25 99 ASP A N 1
ATOM 752 C CA . ASP A 1 99 ? 3.365 11.094 -13.414 1 63.25 99 ASP A CA 1
ATOM 753 C C . ASP A 1 99 ? 2.504 11.938 -12.469 1 63.25 99 ASP A C 1
ATOM 755 O O . ASP A 1 99 ? 2.039 13.016 -12.844 1 63.25 99 ASP A O 1
ATOM 759 N N . GLU A 1 100 ? 2.367 11.492 -11.312 1 54.69 100 GLU A N 1
ATOM 760 C CA . GLU A 1 100 ? 1.567 12.211 -10.32 1 54.69 100 GLU A CA 1
ATOM 761 C C . GLU A 1 100 ? 2.246 13.516 -9.906 1 54.69 100 GLU A C 1
ATOM 763 O O . GLU A 1 100 ? 1.588 14.547 -9.781 1 54.69 100 GLU A O 1
ATOM 768 N N . ALA A 1 101 ? 3.537 13.477 -9.672 1 57.94 101 ALA A N 1
ATOM 769 C CA . ALA A 1 101 ? 4.301 14.664 -9.297 1 57.94 101 ALA A CA 1
ATOM 770 C C . ALA A 1 101 ? 4.227 15.727 -10.391 1 57.94 101 ALA A C 1
ATOM 772 O O . ALA A 1 101 ? 4.094 16.922 -10.094 1 57.94 101 ALA A O 1
ATOM 773 N N . ILE A 1 102 ? 4.27 15.266 -11.594 1 59.25 102 ILE A N 1
ATOM 774 C CA . ILE A 1 102 ? 4.18 16.156 -12.742 1 59.25 102 ILE A CA 1
ATOM 775 C C . ILE A 1 102 ? 2.799 16.812 -12.789 1 59.25 102 ILE A C 1
ATOM 777 O O . ILE A 1 102 ? 2.68 18.016 -12.984 1 59.25 102 ILE A O 1
ATOM 781 N N . ARG A 1 103 ? 1.771 16.016 -12.609 1 57.97 103 ARG A N 1
ATOM 782 C CA . ARG A 1 103 ? 0.4 16.516 -12.617 1 57.97 103 ARG A CA 1
ATOM 783 C C . ARG A 1 103 ? 0.189 17.562 -11.539 1 57.97 103 ARG A C 1
ATOM 785 O O . ARG A 1 103 ? -0.446 18.594 -11.781 1 57.97 103 ARG A O 1
ATOM 792 N N . GLU A 1 104 ? 0.725 17.344 -10.312 1 53.41 104 GLU A N 1
ATOM 793 C CA . GLU A 1 104 ? 0.613 18.266 -9.195 1 53.41 104 GLU A CA 1
ATOM 794 C C . GLU A 1 104 ? 1.297 19.594 -9.516 1 53.41 104 GLU A C 1
ATOM 796 O O . GLU A 1 104 ? 0.772 20.672 -9.188 1 53.41 104 GLU A O 1
ATOM 801 N N . TYR A 1 105 ? 2.471 19.484 -10.117 1 55 105 TYR A N 1
ATOM 802 C CA . TYR A 1 105 ? 3.217 20.672 -10.516 1 55 105 TYR A CA 1
ATOM 803 C C . TYR A 1 105 ? 2.43 21.5 -11.523 1 55 105 TYR A C 1
ATOM 805 O O . TYR A 1 105 ? 2.381 22.719 -11.43 1 55 105 TYR A O 1
ATOM 813 N N . MET A 1 106 ? 1.786 20.812 -12.414 1 64 106 MET A N 1
ATOM 814 C CA . MET A 1 106 ? 1.026 21.484 -13.461 1 64 106 MET A CA 1
ATOM 815 C C . MET A 1 106 ? -0.208 22.172 -12.891 1 64 106 MET A C 1
ATOM 817 O O . MET A 1 106 ? -0.671 23.172 -13.438 1 64 106 MET A O 1
ATOM 821 N N . GLN A 1 107 ? -0.777 21.609 -11.891 1 53.62 107 GLN A N 1
ATOM 822 C CA . GLN A 1 107 ? -1.969 22.188 -11.281 1 53.62 107 GLN A CA 1
ATOM 823 C C . GLN A 1 107 ? -1.622 23.422 -10.469 1 53.62 107 GLN A C 1
ATOM 825 O O . GLN A 1 107 ? -2.459 2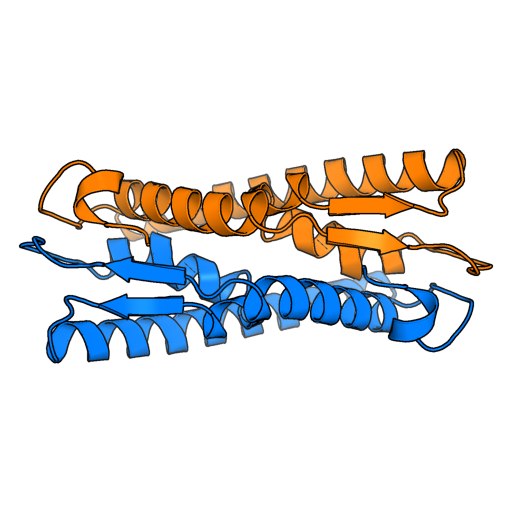4.312 -10.297 1 53.62 107 GLN A O 1
ATOM 830 N N . GLU A 1 108 ? -0.481 23.391 -9.82 1 48.38 108 GLU A N 1
ATOM 831 C CA . GLU A 1 108 ? -0.064 24.547 -9.023 1 48.38 108 GLU A CA 1
ATOM 832 C C . GLU A 1 108 ? 0.381 25.703 -9.906 1 48.38 108 GLU A C 1
ATOM 834 O O . GLU A 1 108 ? 0.388 26.859 -9.477 1 48.38 108 GLU A O 1
ATOM 839 N N . ALA A 1 109 ? 0.712 25.375 -11.25 1 52.03 109 ALA A N 1
ATOM 840 C CA . ALA A 1 109 ? 1.017 26.469 -12.18 1 52.03 109 ALA A CA 1
ATOM 841 C C . ALA A 1 109 ? -0.252 26.984 -12.852 1 52.03 109 ALA A C 1
ATOM 843 O O . ALA A 1 109 ? -1.214 26.234 -13.031 1 52.03 109 ALA A O 1
ATOM 844 N N . MET B 1 1 ? 1.979 -16.484 8.828 1 86.44 1 MET B N 1
ATOM 845 C CA . MET B 1 1 ? 2.318 -17.062 7.531 1 86.44 1 MET B CA 1
ATOM 846 C C . MET B 1 1 ? 1.066 -17.281 6.688 1 86.44 1 MET B C 1
ATOM 848 O O . MET B 1 1 ? 0.039 -17.734 7.199 1 86.44 1 MET B O 1
ATOM 852 N N . ILE B 1 2 ? 1.248 -16.875 5.395 1 92.19 2 ILE B N 1
ATOM 853 C CA . ILE B 1 2 ? 0.132 -17 4.465 1 92.19 2 ILE B CA 1
ATOM 854 C C . ILE B 1 2 ? 0.402 -18.125 3.477 1 92.19 2 ILE B C 1
ATOM 856 O O . ILE B 1 2 ? 1.407 -18.109 2.762 1 92.19 2 ILE B O 1
ATOM 860 N N . THR B 1 3 ? -0.506 -19.109 3.518 1 96.81 3 THR B N 1
ATOM 861 C CA . THR B 1 3 ? -0.403 -20.203 2.557 1 96.81 3 THR B CA 1
ATOM 862 C C . THR B 1 3 ? -1.271 -19.922 1.332 1 96.81 3 THR B C 1
ATOM 864 O O . THR B 1 3 ? -2.498 -19.875 1.434 1 96.81 3 THR B O 1
ATOM 867 N N . VAL B 1 4 ? -0.654 -19.906 0.17 1 98.25 4 VAL B N 1
ATOM 868 C CA . VAL B 1 4 ? -1.337 -19.484 -1.051 1 98.25 4 VAL B CA 1
ATOM 869 C C . VAL B 1 4 ? -2.463 -20.469 -1.372 1 98.25 4 VAL B C 1
ATOM 871 O O . VAL B 1 4 ? -3.59 -20.062 -1.658 1 98.25 4 VAL B O 1
ATOM 874 N N . LYS B 1 5 ? -2.154 -21.719 -1.252 1 98.25 5 LYS B N 1
ATOM 875 C CA . LYS B 1 5 ? -3.135 -22.75 -1.578 1 98.25 5 LYS B CA 1
ATOM 876 C C . LYS B 1 5 ? -4.387 -22.609 -0.72 1 98.25 5 LYS B C 1
ATOM 878 O O . LYS B 1 5 ? -5.508 -22.766 -1.215 1 98.25 5 LYS B O 1
ATOM 883 N N . ASN B 1 6 ? -4.223 -22.25 0.521 1 97.56 6 ASN B N 1
ATOM 884 C CA . ASN B 1 6 ? -5.355 -22.062 1.422 1 97.56 6 ASN B CA 1
ATOM 885 C C . ASN B 1 6 ? -6.16 -20.828 1.062 1 97.56 6 ASN B C 1
ATOM 887 O O . ASN B 1 6 ? -7.387 -20.812 1.177 1 97.56 6 ASN B O 1
ATOM 891 N N . ILE B 1 7 ? -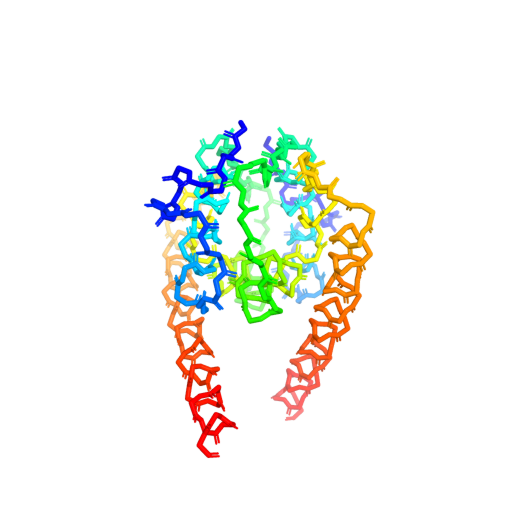5.488 -19.875 0.596 1 96.19 7 ILE B N 1
ATOM 892 C CA . ILE B 1 7 ? -6.129 -18.594 0.282 1 96.19 7 ILE B CA 1
ATOM 893 C C . ILE B 1 7 ? -6.984 -18.75 -0.975 1 96.19 7 ILE B C 1
ATOM 895 O O . ILE B 1 7 ? -8.125 -18.281 -1.018 1 96.19 7 ILE B O 1
ATOM 899 N N . ILE B 1 8 ? -6.426 -19.453 -2.008 1 97.25 8 ILE B N 1
ATOM 900 C CA . ILE B 1 8 ? -7.141 -19.453 -3.281 1 97.25 8 ILE B CA 1
ATOM 901 C C . ILE B 1 8 ? -7.965 -20.734 -3.408 1 97.25 8 ILE B C 1
ATOM 903 O O . ILE B 1 8 ? -8.812 -20.844 -4.297 1 97.25 8 ILE B O 1
ATOM 907 N N . GLY B 1 9 ? -7.742 -21.766 -2.549 1 97.06 9 GLY B N 1
ATOM 908 C CA . GLY B 1 9 ? -8.57 -22.953 -2.439 1 97.06 9 GLY B CA 1
ATOM 909 C C . GLY B 1 9 ? -8.297 -23.969 -3.529 1 97.06 9 GLY B C 1
ATOM 910 O O . GLY B 1 9 ? -9.141 -24.828 -3.824 1 97.06 9 GLY B O 1
ATOM 911 N N . LYS B 1 10 ? -7.27 -23.812 -4.273 1 97.81 10 LYS B N 1
ATOM 912 C CA . LYS B 1 10 ? -6.879 -24.719 -5.344 1 97.81 10 LYS B CA 1
ATOM 913 C C . LYS B 1 10 ? -5.363 -24.75 -5.516 1 97.81 10 LYS B C 1
ATOM 915 O O . LYS B 1 10 ? -4.645 -23.984 -4.875 1 97.81 10 LYS B O 1
ATOM 920 N N . SER B 1 11 ? -4.949 -25.734 -6.426 1 97.69 11 SER B N 1
ATOM 921 C CA . SER B 1 11 ? -3.512 -25.922 -6.59 1 97.69 11 SER B CA 1
ATOM 922 C C . SER B 1 11 ? -3 -25.25 -7.855 1 97.69 11 SER B C 1
ATOM 924 O O . SER B 1 11 ? -1.82 -25.359 -8.195 1 97.69 11 SER B O 1
ATOM 926 N N . ILE B 1 12 ? -3.906 -24.531 -8.57 1 97.44 12 ILE B N 1
ATOM 927 C CA . ILE B 1 12 ? -3.498 -23.812 -9.773 1 97.44 12 ILE B CA 1
ATOM 928 C C . ILE B 1 12 ? -3.672 -22.312 -9.555 1 97.44 12 ILE B C 1
ATOM 930 O O . ILE B 1 12 ? -4.758 -21.859 -9.195 1 97.44 12 ILE B O 1
ATOM 934 N N . ALA B 1 13 ? -2.596 -21.578 -9.695 1 97.88 13 ALA B N 1
ATOM 935 C CA . ALA B 1 13 ? -2.562 -20.125 -9.539 1 97.88 13 ALA B CA 1
ATOM 936 C C . ALA B 1 13 ? -2.402 -19.438 -10.891 1 97.88 13 ALA B C 1
ATOM 938 O O . ALA B 1 13 ? -1.31 -18.984 -11.242 1 97.88 13 ALA B O 1
ATOM 939 N N . VAL B 1 14 ? -3.527 -19.328 -11.625 1 96.06 14 VAL B N 1
ATOM 940 C CA . VAL B 1 14 ? -3.465 -18.906 -13.023 1 96.06 14 VAL B CA 1
ATOM 941 C C . VAL B 1 14 ? -4.184 -17.578 -13.203 1 96.06 14 VAL B C 1
ATOM 943 O O . VAL B 1 14 ? -3.662 -16.656 -13.844 1 96.06 14 VAL B O 1
ATOM 946 N N . LEU B 1 15 ? -5.246 -17.359 -12.539 1 93 15 LEU B N 1
ATOM 947 C CA . LEU B 1 15 ? -6.121 -16.219 -12.789 1 93 15 LEU B CA 1
ATOM 948 C C . LEU B 1 15 ? -5.703 -15.016 -11.945 1 93 15 LEU B C 1
ATOM 950 O O . LEU B 1 15 ? -5.32 -15.172 -10.781 1 93 15 LEU B O 1
ATOM 954 N N . SER B 1 16 ? -5.953 -13.828 -12.516 1 91.88 16 SER B N 1
ATOM 955 C CA . SER B 1 16 ? -5.727 -12.578 -11.789 1 91.88 16 SER B CA 1
ATOM 956 C C . SER B 1 16 ? -6.699 -12.43 -10.625 1 91.88 16 SER B C 1
ATOM 958 O O . SER B 1 16 ? -6.352 -11.867 -9.586 1 91.88 16 SER B O 1
ATOM 960 N N . SER B 1 17 ? -7.789 -12.977 -10.789 1 85.81 17 SER B N 1
ATOM 961 C CA . SER B 1 17 ? -8.781 -12.898 -9.719 1 85.81 17 SER B CA 1
ATOM 962 C C . SER B 1 17 ? -8.305 -13.633 -8.477 1 85.81 17 SER B C 1
ATOM 964 O O . SER B 1 17 ? -8.539 -13.18 -7.352 1 85.81 17 SER B O 1
ATOM 966 N N . ASP B 1 18 ? -7.664 -14.766 -8.68 1 93.62 18 ASP B N 1
ATOM 967 C CA . ASP B 1 18 ? -7.066 -15.469 -7.555 1 93.62 18 ASP B CA 1
ATOM 968 C C . ASP B 1 18 ? -5.898 -14.68 -6.965 1 93.62 18 ASP B C 1
ATOM 970 O O . ASP B 1 18 ? -5.699 -14.664 -5.746 1 93.62 18 ASP B O 1
ATOM 974 N N . GLY B 1 19 ? -5.152 -14.047 -7.828 1 94.44 19 GLY B N 1
ATOM 975 C CA . GLY B 1 19 ? -4.094 -13.164 -7.359 1 94.44 19 GLY B CA 1
ATOM 976 C C . GLY B 1 19 ? -4.594 -12.07 -6.43 1 94.44 19 GLY B C 1
ATOM 977 O O . GLY B 1 19 ? -3.971 -11.789 -5.406 1 94.44 19 GLY B O 1
ATOM 978 N N . LEU B 1 20 ? -5.738 -11.539 -6.801 1 86.62 20 LEU B N 1
ATOM 979 C CA . LEU B 1 20 ? -6.332 -10.469 -6.008 1 86.62 20 LEU B CA 1
ATOM 980 C C . LEU B 1 20 ? -6.742 -10.977 -4.629 1 86.62 20 LEU B C 1
ATOM 982 O O . LEU B 1 20 ? -6.641 -10.25 -3.639 1 86.62 20 LEU B O 1
ATOM 986 N N . LYS B 1 21 ? -7.152 -12.18 -4.551 1 89.06 21 LYS B N 1
ATOM 987 C CA . LYS B 1 21 ? -7.457 -12.766 -3.246 1 89.06 21 LYS B CA 1
ATOM 988 C C . LYS B 1 21 ? -6.219 -12.789 -2.354 1 89.06 21 LYS B C 1
ATOM 990 O O . LYS B 1 21 ? -6.297 -12.469 -1.167 1 89.06 21 LYS B O 1
ATOM 995 N N . LEU B 1 22 ? -5.145 -13.305 -2.938 1 93.75 22 LEU B N 1
ATOM 996 C CA . LEU B 1 22 ? -3.9 -13.336 -2.176 1 93.75 22 LEU B CA 1
ATOM 997 C C . LEU B 1 22 ? -3.477 -11.93 -1.764 1 93.75 22 LEU B C 1
ATOM 999 O O . LEU B 1 22 ? -3.094 -11.703 -0.613 1 93.75 22 LEU B O 1
ATOM 1003 N N . TYR B 1 23 ? -3.584 -11.039 -2.674 1 86.88 23 TYR B N 1
ATOM 1004 C CA . TYR B 1 23 ? -3.273 -9.648 -2.377 1 86.88 23 TYR B CA 1
ATOM 1005 C C . TYR B 1 23 ? -4.062 -9.156 -1.167 1 86.88 23 TYR B C 1
ATOM 1007 O O . TYR B 1 23 ? -3.484 -8.609 -0.223 1 86.88 23 TYR B O 1
ATOM 1015 N N . ASN B 1 24 ? -5.285 -9.375 -1.211 1 82.56 24 ASN B N 1
ATOM 1016 C CA . ASN B 1 24 ? -6.156 -8.922 -0.129 1 82.56 24 ASN B CA 1
ATOM 1017 C C . ASN B 1 24 ? -5.773 -9.57 1.2 1 82.56 24 ASN B C 1
ATOM 1019 O O . ASN B 1 24 ? -5.797 -8.914 2.242 1 82.56 24 ASN B O 1
ATOM 1023 N N . ALA B 1 25 ? -5.457 -10.766 1.177 1 85.81 25 ALA B N 1
ATOM 1024 C CA . ALA B 1 25 ? -5.059 -11.477 2.389 1 85.81 25 ALA B CA 1
ATOM 1025 C C . ALA B 1 25 ? -3.773 -10.891 2.973 1 85.81 25 ALA B C 1
ATOM 1027 O O . ALA B 1 25 ? -3.645 -10.758 4.191 1 85.81 25 ALA B O 1
ATOM 1028 N N . ILE B 1 26 ? -2.861 -10.594 2.107 1 85.75 26 ILE B N 1
ATOM 1029 C CA . ILE B 1 26 ? -1.591 -10.031 2.553 1 85.75 26 ILE B CA 1
ATOM 1030 C C . ILE B 1 26 ? -1.83 -8.672 3.203 1 85.75 26 ILE B C 1
ATOM 1032 O O . ILE B 1 26 ? -1.331 -8.398 4.301 1 85.75 26 ILE B O 1
ATOM 1036 N N . VAL B 1 27 ? -2.654 -7.941 2.535 1 77.81 27 VAL B N 1
ATOM 1037 C CA . VAL B 1 27 ? -2.943 -6.594 3.014 1 77.81 27 VAL B CA 1
ATOM 1038 C C . VAL B 1 27 ? -3.654 -6.664 4.363 1 77.81 27 VAL B C 1
ATOM 1040 O O . VAL B 1 27 ? -3.342 -5.902 5.277 1 77.81 27 VAL B O 1
ATOM 1043 N N . GLU B 1 28 ? -4.566 -7.543 4.426 1 76.31 28 GLU B N 1
ATOM 1044 C CA . GLU B 1 28 ? -5.297 -7.723 5.68 1 76.31 28 GLU B CA 1
ATOM 1045 C C . GLU B 1 28 ? -4.363 -8.133 6.812 1 76.31 28 GLU B C 1
ATOM 1047 O O . GLU B 1 28 ? -4.496 -7.656 7.938 1 76.31 28 GLU B O 1
ATOM 1052 N N . ASP B 1 29 ? -3.504 -9.023 6.531 1 79.38 29 ASP B N 1
ATOM 1053 C CA . ASP B 1 29 ? -2.537 -9.477 7.527 1 79.38 29 ASP B CA 1
ATOM 1054 C C . ASP B 1 29 ? -1.65 -8.32 7.992 1 79.38 29 ASP B C 1
ATOM 1056 O O . ASP B 1 29 ? -1.398 -8.172 9.188 1 79.38 29 ASP B O 1
ATOM 1060 N N . LEU B 1 30 ? -1.286 -7.5 7.09 1 75 30 LEU B N 1
ATOM 1061 C CA . LEU B 1 30 ? -0.439 -6.348 7.387 1 75 30 LEU B CA 1
ATOM 1062 C C . LEU B 1 30 ? -1.193 -5.32 8.219 1 75 30 LEU B C 1
ATOM 1064 O O . LEU B 1 30 ? -0.622 -4.715 9.133 1 75 30 LEU B O 1
ATOM 1068 N N . ALA B 1 31 ? -2.461 -5.199 7.898 1 68.69 31 ALA B N 1
ATOM 1069 C CA . ALA B 1 31 ? -3.283 -4.184 8.547 1 68.69 31 ALA B CA 1
ATOM 1070 C C . ALA B 1 31 ? -3.662 -4.605 9.961 1 68.69 31 ALA B C 1
ATOM 1072 O O . ALA B 1 31 ? -3.699 -3.777 10.875 1 68.69 31 ALA B O 1
ATOM 1073 N N . GLN B 1 32 ? -4.039 -5.758 10.141 1 69.06 32 GLN B N 1
ATOM 1074 C CA . GLN B 1 32 ? -4.57 -6.258 11.398 1 69.06 32 GLN B CA 1
ATOM 1075 C C . GLN B 1 32 ? -3.467 -6.402 12.445 1 69.06 32 GLN B C 1
ATOM 1077 O O . GLN B 1 32 ? -3.688 -6.148 13.633 1 69.06 32 GLN B O 1
ATOM 1082 N N . ASN B 1 33 ? -2.467 -6.715 12.055 1 66.94 33 ASN B N 1
ATOM 1083 C CA . ASN B 1 33 ? -1.447 -7.082 13.031 1 66.94 33 ASN B CA 1
ATOM 1084 C C . ASN B 1 33 ? -0.578 -5.887 13.414 1 66.94 33 ASN B C 1
ATOM 1086 O O . ASN B 1 33 ? 0.305 -6.004 14.266 1 66.94 33 ASN B O 1
ATOM 1090 N N . ASN B 1 34 ? -1.038 -4.758 12.828 1 66.62 34 ASN B N 1
ATOM 1091 C CA . ASN B 1 34 ? -0.137 -3.66 13.156 1 66.62 34 ASN B CA 1
ATOM 1092 C C . ASN B 1 34 ? -0.859 -2.316 13.133 1 66.62 34 ASN B C 1
ATOM 1094 O O . ASN B 1 34 ? -0.595 -1.48 12.273 1 66.62 34 ASN B O 1
ATOM 1098 N N . PRO B 1 35 ? -1.771 -2.197 14.172 1 73.62 35 PRO B N 1
ATOM 1099 C CA . PRO B 1 35 ? -2.338 -0.848 14.219 1 73.62 35 PRO B CA 1
ATOM 1100 C C . PRO B 1 35 ? -1.282 0.228 14.453 1 73.62 35 PRO B C 1
ATOM 1102 O O . PRO B 1 35 ? -0.334 0.009 15.219 1 73.62 35 PRO B O 1
ATOM 1105 N N . ILE B 1 36 ? -1.344 1.271 13.625 1 82.25 36 ILE B N 1
ATOM 1106 C CA . ILE B 1 36 ? -0.422 2.391 13.773 1 82.25 36 ILE B CA 1
ATOM 1107 C C . ILE B 1 36 ? -1.173 3.605 14.32 1 82.25 36 ILE B C 1
ATOM 1109 O O . ILE B 1 36 ? -2.297 3.889 13.898 1 82.25 36 ILE B O 1
ATOM 1113 N N . VAL B 1 37 ? -0.577 4.176 15.406 1 90.69 37 VAL B N 1
ATOM 1114 C CA . VAL B 1 37 ? -1.111 5.434 15.914 1 90.69 37 VAL B CA 1
ATOM 1115 C C . VAL B 1 37 ? -0.266 6.598 15.398 1 90.69 37 VAL B C 1
ATOM 1117 O O . VAL B 1 37 ? 0.956 6.609 15.562 1 90.69 37 VAL B O 1
ATOM 1120 N N . ILE B 1 38 ? -0.929 7.523 14.711 1 95.12 38 ILE B N 1
ATOM 1121 C CA . ILE B 1 38 ? -0.286 8.734 14.211 1 95.12 38 ILE B CA 1
ATOM 1122 C C . ILE B 1 38 ? -0.652 9.914 15.102 1 95.12 38 ILE B C 1
ATOM 1124 O O . ILE B 1 38 ? -1.832 10.227 15.273 1 95.12 38 ILE B O 1
ATOM 1128 N N . ASP B 1 39 ? 0.345 10.539 15.688 1 97.81 39 ASP B N 1
ATOM 1129 C CA . ASP B 1 39 ? 0.175 11.609 16.672 1 97.81 39 ASP B CA 1
ATOM 1130 C C . ASP B 1 39 ? 0.383 12.977 16.031 1 97.81 39 ASP B C 1
ATOM 1132 O O . ASP B 1 39 ? 1.501 13.328 15.648 1 97.81 39 ASP B O 1
ATOM 1136 N N . PHE B 1 40 ? -0.67 13.828 15.992 1 98.25 40 PHE B N 1
ATOM 1137 C CA . PHE B 1 40 ? -0.622 15.141 15.367 1 98.25 40 PHE B CA 1
ATOM 1138 C C . PHE B 1 40 ? -0.436 16.234 16.406 1 98.25 40 PHE B C 1
ATOM 1140 O O . PHE B 1 40 ? -0.611 17.422 16.125 1 98.25 40 PHE B O 1
ATOM 1147 N N . ASP B 1 41 ? -0.105 15.727 17.609 1 97.38 41 ASP B N 1
ATOM 1148 C CA . ASP B 1 41 ? 0.107 16.719 18.672 1 97.38 41 ASP B CA 1
ATOM 1149 C C . ASP B 1 41 ? 1.269 17.641 18.312 1 97.38 41 ASP B C 1
ATOM 1151 O O . ASP B 1 41 ? 2.283 17.203 17.781 1 97.38 41 ASP B O 1
ATOM 1155 N N . GLY B 1 42 ? 1.155 18.969 18.672 1 96.62 42 GLY B N 1
ATOM 1156 C CA . GLY B 1 42 ? 2.254 19.906 18.562 1 96.62 42 GLY B CA 1
ATOM 1157 C C . GLY B 1 42 ? 2.385 20.531 17.188 1 96.62 42 GLY B C 1
ATOM 1158 O O . GLY B 1 42 ? 3.42 21.125 16.859 1 96.62 42 GLY B O 1
ATOM 1159 N N . LEU B 1 43 ? 1.338 20.484 16.359 1 97.69 43 LEU B N 1
ATOM 1160 C CA . LEU B 1 43 ? 1.338 21.094 15.031 1 97.69 43 LEU B CA 1
ATOM 1161 C C . LEU B 1 43 ? 0.511 22.375 15.023 1 97.69 43 LEU B C 1
ATOM 1163 O O . LEU B 1 43 ? -0.561 22.422 15.633 1 97.69 43 LEU B O 1
ATOM 1167 N N . ASP B 1 44 ? 1.019 23.391 14.297 1 95.81 44 ASP B N 1
ATOM 1168 C CA . ASP B 1 44 ? 0.352 24.688 14.258 1 95.81 44 ASP B CA 1
ATOM 1169 C C . ASP B 1 44 ? -0.58 24.797 13.055 1 95.81 44 ASP B C 1
ATOM 1171 O O . ASP B 1 44 ? -1.605 25.469 13.117 1 95.81 44 ASP B O 1
ATOM 1175 N N . GLN B 1 45 ? -0.106 24.25 12.023 1 97.06 45 GLN B N 1
ATOM 1176 C CA . GLN B 1 45 ? -0.829 24.312 10.758 1 97.06 45 GLN B CA 1
ATOM 1177 C C . GLN B 1 45 ? -0.708 23 9.992 1 97.06 45 GLN B C 1
ATOM 1179 O O . GLN B 1 45 ? 0.36 22.391 9.969 1 97.06 45 GLN B O 1
ATOM 1184 N N . ILE B 1 46 ? -1.85 22.578 9.406 1 97.88 46 ILE B N 1
ATOM 1185 C CA . ILE B 1 46 ? -1.927 21.375 8.586 1 97.88 46 ILE B CA 1
ATOM 1186 C C . ILE B 1 46 ? -2.754 21.656 7.332 1 97.88 46 ILE B C 1
ATOM 1188 O O . ILE B 1 46 ? -3.873 22.156 7.422 1 97.88 46 ILE B O 1
ATOM 1192 N N . THR B 1 47 ? -2.178 21.406 6.199 1 96.88 47 THR B N 1
ATOM 1193 C CA . THR B 1 47 ? -2.912 21.672 4.965 1 96.88 47 THR B CA 1
ATOM 1194 C C . THR B 1 47 ? -3.395 20.359 4.344 1 96.88 47 THR B C 1
ATOM 1196 O O . THR B 1 47 ? -2.908 19.281 4.699 1 96.88 47 THR B O 1
ATOM 1199 N N . SER B 1 48 ? -4.242 20.5 3.357 1 94.81 48 SER B N 1
ATOM 1200 C CA . SER B 1 48 ? -4.746 19.344 2.617 1 94.81 48 SER B CA 1
ATOM 1201 C C . SER B 1 48 ? -3.645 18.688 1.797 1 94.81 48 SER B C 1
ATOM 1203 O O . SER B 1 48 ? -3.631 17.469 1.635 1 94.81 48 SER B O 1
ATOM 1205 N N . SER B 1 49 ? -2.771 19.531 1.278 1 92.88 49 SER B N 1
ATOM 1206 C CA . SER B 1 49 ? -1.653 19.016 0.492 1 92.88 49 SER B CA 1
ATOM 1207 C C . SER B 1 49 ? -0.81 18.047 1.303 1 92.88 49 SER B C 1
ATOM 1209 O O . SER B 1 49 ? -0.422 16.984 0.801 1 92.88 49 SER B O 1
ATOM 1211 N N . PHE B 1 50 ? -0.617 18.391 2.555 1 95.62 50 PHE B N 1
ATOM 1212 C CA . PHE B 1 50 ? 0.116 17.516 3.461 1 95.62 50 PHE B CA 1
ATOM 1213 C C . PHE B 1 50 ? -0.66 16.234 3.715 1 95.62 50 PHE B C 1
ATOM 1215 O O . PHE B 1 50 ? -0.111 15.133 3.59 1 95.62 50 PHE B O 1
ATOM 1222 N N . LEU B 1 51 ? -1.9 16.359 4.055 1 97.62 51 LEU B N 1
ATOM 1223 C CA . LEU B 1 51 ? -2.725 15.203 4.379 1 97.62 51 LEU B CA 1
ATOM 1224 C C . LEU B 1 51 ? -2.85 14.273 3.176 1 97.62 51 LEU B C 1
ATOM 1226 O O . LEU B 1 51 ? -2.732 13.055 3.316 1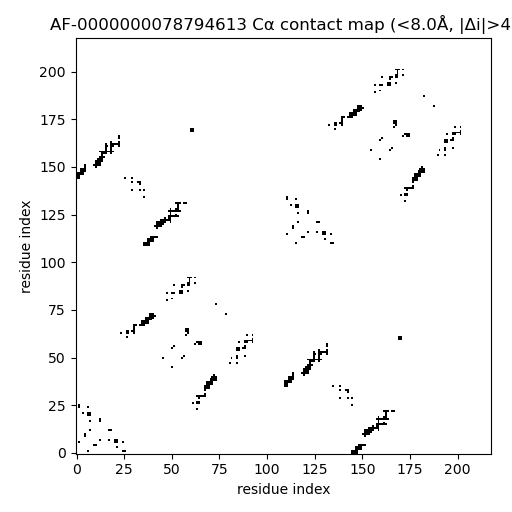 97.62 51 LEU B O 1
ATOM 1230 N N . ASN B 1 52 ? -2.977 14.797 2.002 1 92.31 52 ASN B N 1
ATOM 1231 C CA . ASN B 1 52 ? -3.113 13.992 0.792 1 92.31 52 ASN B CA 1
ATOM 1232 C C . ASN B 1 52 ? -1.831 13.227 0.481 1 92.31 52 ASN B C 1
ATOM 1234 O O . ASN B 1 52 ? -1.881 12.055 0.099 1 92.31 52 ASN B O 1
ATOM 1238 N N . ALA B 1 53 ? -0.769 13.828 0.675 1 88.38 53 ALA B N 1
ATOM 1239 C CA . ALA B 1 53 ? 0.511 13.219 0.327 1 88.38 53 ALA B CA 1
ATOM 1240 C C . ALA B 1 53 ? 0.927 12.188 1.372 1 88.38 53 ALA B C 1
ATOM 1242 O O . ALA B 1 53 ? 1.812 11.359 1.123 1 88.38 53 ALA B O 1
ATOM 1243 N N . SER B 1 54 ? 0.302 12.266 2.533 1 92.94 54 SER B N 1
ATOM 1244 C CA . SER B 1 54 ? 0.673 11.359 3.613 1 92.94 54 SER B CA 1
ATOM 1245 C C . SER B 1 54 ? -0.366 10.258 3.793 1 92.94 54 SER B C 1
ATOM 1247 O O . SER B 1 54 ? -0.359 9.266 3.059 1 92.94 54 SER B O 1
ATOM 1249 N N . ILE B 1 55 ? -1.41 10.555 4.578 1 93.69 55 ILE B N 1
ATOM 1250 C CA . ILE B 1 55 ? -2.395 9.539 4.938 1 93.69 55 ILE B CA 1
ATOM 1251 C C . ILE B 1 55 ? -3.322 9.273 3.754 1 93.69 55 ILE B C 1
ATOM 1253 O O . ILE B 1 55 ? -3.768 8.141 3.547 1 93.69 55 ILE B O 1
ATOM 1257 N N . GLY B 1 56 ? -3.568 10.297 2.986 1 92 56 GLY B N 1
ATOM 1258 C CA . GLY B 1 56 ? -4.352 10.086 1.778 1 92 56 GLY B CA 1
ATOM 1259 C C . GLY B 1 56 ? -3.729 9.078 0.833 1 92 56 GLY B C 1
ATOM 1260 O O . GLY B 1 56 ? -4.418 8.195 0.315 1 92 56 GLY 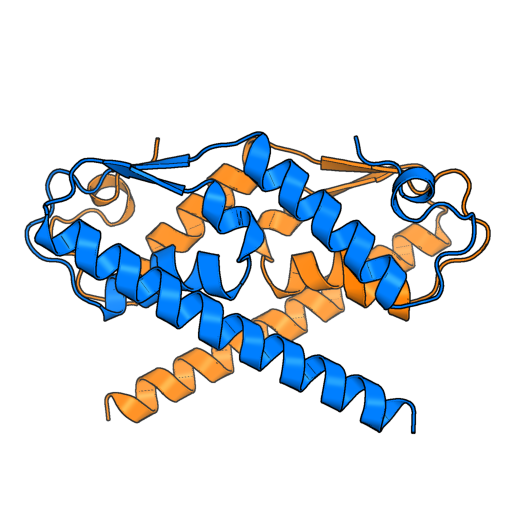B O 1
ATOM 1261 N N . LYS B 1 57 ? -2.502 9.203 0.681 1 84.25 57 LYS B N 1
ATOM 1262 C CA . LYS B 1 57 ? -1.758 8.305 -0.202 1 84.25 57 LYS B CA 1
ATOM 1263 C C . LYS B 1 57 ? -1.819 6.867 0.295 1 84.25 57 LYS B C 1
ATOM 1265 O O . LYS B 1 57 ? -1.929 5.934 -0.503 1 84.25 57 LYS B O 1
ATOM 1270 N N . ILE B 1 58 ? -1.789 6.684 1.586 1 83 58 ILE B N 1
ATOM 1271 C CA . ILE B 1 58 ? -1.902 5.344 2.152 1 83 58 ILE B CA 1
ATOM 1272 C C . ILE B 1 58 ? -3.24 4.727 1.751 1 83 58 ILE B C 1
ATOM 1274 O O . ILE B 1 58 ? -3.289 3.59 1.275 1 83 58 ILE B O 1
ATOM 1278 N N . TRP B 1 59 ? -4.273 5.555 1.926 1 85.06 59 TRP B N 1
ATOM 1279 C CA . TRP B 1 59 ? -5.613 5.047 1.666 1 85.06 59 TRP B CA 1
ATOM 1280 C C . TRP B 1 59 ? -5.832 4.812 0.175 1 85.06 59 TRP B C 1
ATOM 1282 O O . TRP B 1 59 ? -6.555 3.896 -0.219 1 85.06 59 TRP B O 1
ATOM 1292 N N . MET B 1 60 ? -5.188 5.621 -0.624 1 80.44 60 MET B N 1
ATOM 1293 C CA . MET B 1 60 ? -5.309 5.457 -2.07 1 80.44 60 MET B CA 1
ATOM 1294 C C . MET B 1 60 ? -4.625 4.176 -2.533 1 80.44 60 MET B C 1
ATOM 1296 O O . MET B 1 60 ? -5.168 3.439 -3.355 1 80.44 60 MET B O 1
ATOM 1300 N N . ASN B 1 61 ? -3.492 3.943 -1.941 1 71.5 61 ASN B N 1
ATOM 1301 C CA . ASN B 1 61 ? -2.674 2.834 -2.416 1 71.5 61 ASN B CA 1
ATOM 1302 C C . ASN B 1 61 ? -3.027 1.532 -1.703 1 71.5 61 ASN B C 1
ATOM 1304 O O . ASN B 1 61 ? -2.867 0.448 -2.266 1 71.5 61 ASN B O 1
ATOM 1308 N N . ALA B 1 62 ? -3.412 1.692 -0.479 1 72.81 62 ALA B N 1
ATOM 1309 C CA . ALA B 1 62 ? -3.701 0.517 0.338 1 72.81 62 ALA B CA 1
ATOM 1310 C C . ALA B 1 62 ? -4.973 0.718 1.16 1 72.81 62 ALA B C 1
ATOM 1312 O O . ALA B 1 62 ? -4.918 0.775 2.391 1 72.81 62 ALA B O 1
ATOM 1313 N N . PRO B 1 63 ? -6.055 0.817 0.417 1 71.56 63 PRO B N 1
ATOM 1314 C CA . PRO B 1 63 ? -7.32 1.093 1.104 1 71.56 63 PRO B CA 1
ATOM 1315 C C . PRO B 1 63 ? -7.582 0.132 2.262 1 71.56 63 PRO B C 1
ATOM 1317 O O . PRO B 1 63 ? -8.211 0.514 3.254 1 71.56 63 PRO B O 1
ATOM 1320 N N . ASP B 1 64 ? -7.07 -0.999 2.133 1 67.94 64 ASP B N 1
ATOM 1321 C CA . ASP B 1 64 ? -7.332 -2.031 3.131 1 67.94 64 ASP B CA 1
ATOM 1322 C C . ASP B 1 64 ? -6.48 -1.818 4.379 1 67.94 64 ASP B C 1
ATOM 1324 O O . ASP B 1 64 ? -6.812 -2.318 5.457 1 67.94 64 ASP B O 1
ATOM 1328 N N . LEU B 1 65 ? -5.332 -1.212 4.152 1 67 65 LEU B N 1
ATOM 1329 C CA . LEU B 1 65 ? -4.457 -0.937 5.285 1 67 65 LEU B CA 1
ATOM 1330 C C . LEU B 1 65 ? -4.977 0.243 6.102 1 67 65 LEU B C 1
ATOM 1332 O O . LEU B 1 65 ? -4.523 0.475 7.223 1 67 65 LEU B O 1
ATOM 1336 N N . ALA B 1 66 ? -5.953 0.943 5.551 1 63.41 66 ALA B N 1
ATOM 1337 C CA . ALA B 1 66 ? -6.488 2.184 6.105 1 63.41 66 ALA B CA 1
ATOM 1338 C C . ALA B 1 66 ? -7.125 1.945 7.473 1 63.41 66 ALA B C 1
ATOM 1340 O O . ALA B 1 66 ? -7.066 2.811 8.352 1 63.41 66 ALA B O 1
ATOM 1341 N N . GLU B 1 67 ? -7.633 0.784 7.633 1 69.31 67 GLU B N 1
ATOM 1342 C CA . GLU B 1 67 ? -8.32 0.536 8.898 1 69.31 67 GLU B CA 1
ATOM 1343 C C . GLU B 1 67 ? -7.324 0.392 10.047 1 69.31 67 GLU B C 1
ATOM 1345 O O . GLU B 1 67 ? -7.715 0.42 11.219 1 69.31 67 GLU B O 1
ATOM 1350 N N . SER B 1 68 ? -6.129 0.483 9.711 1 75.56 68 SER B N 1
ATOM 1351 C CA . SER B 1 68 ? -5.105 0.272 10.727 1 75.56 68 SER B CA 1
ATOM 1352 C C . SER B 1 68 ? -4.535 1.598 11.227 1 75.56 68 SER B C 1
ATOM 1354 O O . SER B 1 68 ? -3.748 1.627 12.172 1 75.56 68 SER B O 1
ATOM 1356 N N . LEU B 1 69 ? -5.07 2.688 10.664 1 86.31 69 LEU B N 1
ATOM 1357 C CA . LEU B 1 69 ? -4.527 3.979 11.07 1 86.31 69 LEU B CA 1
ATOM 1358 C C . LEU B 1 69 ? -5.402 4.625 12.141 1 86.31 69 LEU B C 1
ATOM 1360 O O . LEU B 1 69 ? -6.617 4.746 11.961 1 86.31 69 LEU B O 1
ATOM 1364 N N . ASN B 1 70 ? -4.785 4.867 13.188 1 90.88 70 ASN B N 1
ATOM 1365 C CA . ASN B 1 70 ? -5.41 5.633 14.266 1 90.88 70 ASN B CA 1
ATOM 1366 C C . ASN B 1 70 ? -4.715 6.977 14.469 1 90.88 70 ASN B C 1
ATOM 1368 O O . ASN B 1 70 ? -3.523 7.113 14.195 1 90.88 70 ASN B O 1
ATOM 1372 N N . PHE B 1 71 ? -5.57 7.965 14.969 1 95.62 71 PHE B N 1
ATOM 1373 C CA . PHE B 1 71 ? -5.031 9.312 15.07 1 95.62 71 PHE B CA 1
ATOM 1374 C C . PHE B 1 71 ? -5.215 9.867 16.484 1 95.62 71 PHE B C 1
ATOM 1376 O O . PHE B 1 71 ? -6.258 9.656 17.094 1 95.62 71 PHE B O 1
ATOM 1383 N N . LYS B 1 72 ? -4.27 10.453 16.969 1 96.62 72 LYS B N 1
ATOM 1384 C CA . LYS B 1 72 ? -4.363 11.195 18.234 1 96.62 72 LYS B CA 1
ATOM 1385 C C . LYS B 1 72 ? -3.836 12.617 18.062 1 96.62 72 LYS B C 1
ATOM 1387 O O . LYS B 1 72 ? -3.164 12.93 17.078 1 96.62 72 LYS B O 1
ATOM 1392 N N . GLY B 1 73 ? -4.203 13.461 19.047 1 97.19 73 GLY B N 1
ATOM 1393 C CA . GLY B 1 73 ? -3.781 14.852 18.953 1 97.19 73 GLY B CA 1
ATOM 1394 C C . GLY B 1 73 ? -4.496 15.617 17.859 1 97.19 73 GLY B C 1
ATOM 1395 O O . GLY B 1 73 ? -3.898 16.469 17.203 1 97.19 73 GLY B O 1
ATOM 1396 N N . THR B 1 74 ? -5.656 15.234 17.562 1 97.31 74 THR B N 1
ATOM 1397 C CA . THR B 1 74 ? -6.43 15.883 16.516 1 97.31 74 THR B CA 1
ATOM 1398 C C . THR B 1 74 ? -7.539 16.734 17.109 1 97.31 74 THR B C 1
ATOM 1400 O O . THR B 1 74 ? -8.148 16.375 18.109 1 97.31 74 THR B O 1
ATOM 1403 N N . SER B 1 75 ? -7.695 17.938 16.516 1 96.69 75 SER B N 1
ATOM 1404 C CA . SER B 1 75 ? -8.898 18.719 16.781 1 96.69 75 SER B CA 1
ATOM 1405 C C . SER B 1 75 ? -10.109 18.125 16.078 1 96.69 75 SER B C 1
ATOM 1407 O O . SER B 1 75 ? -9.969 17.266 15.203 1 96.69 75 SER B O 1
ATOM 1409 N N . THR B 1 76 ? -11.289 18.609 16.5 1 96.75 76 THR B N 1
ATOM 1410 C CA . THR B 1 76 ? -12.516 18.188 15.82 1 96.75 76 THR B CA 1
ATOM 1411 C C . THR B 1 76 ? -12.445 18.531 14.336 1 96.75 76 THR B C 1
ATOM 1413 O O . THR B 1 76 ? -12.82 17.719 13.492 1 96.75 76 THR B O 1
ATOM 1416 N N . SER B 1 77 ? -11.938 19.719 14.047 1 97.19 77 SER B N 1
ATOM 1417 C CA . SER B 1 77 ? -11.805 20.156 12.656 1 97.19 77 SER B CA 1
ATOM 1418 C C . SER B 1 77 ? -10.836 19.266 11.883 1 97.19 77 SER B C 1
ATOM 1420 O O . SER B 1 77 ? -11.109 18.891 10.742 1 97.19 77 SER B O 1
ATOM 1422 N N . LEU B 1 78 ? -9.75 18.953 12.469 1 97.69 78 LEU B N 1
ATOM 1423 C CA . LEU B 1 78 ? -8.766 18.109 11.812 1 97.69 78 LEU B CA 1
ATOM 1424 C C . LEU B 1 78 ? -9.32 16.703 11.594 1 97.69 78 LEU B C 1
ATOM 1426 O O . LEU B 1 78 ? -9.109 16.109 10.539 1 97.69 78 LEU B O 1
ATOM 1430 N N . LYS B 1 79 ? -10.039 16.172 12.562 1 97.06 79 LYS B N 1
ATOM 1431 C CA . LYS B 1 79 ? -10.672 14.859 12.406 1 97.06 79 LYS B CA 1
ATOM 1432 C C . LYS B 1 79 ? -11.594 14.836 11.195 1 97.06 79 LYS B C 1
ATOM 1434 O O . LYS B 1 79 ? -11.602 13.875 10.43 1 97.06 79 LYS B O 1
ATOM 1439 N N . GLN B 1 80 ? -12.32 15.883 11.078 1 97.62 80 GLN B N 1
ATOM 1440 C CA . GLN B 1 80 ? -13.234 15.977 9.945 1 97.62 80 GLN B CA 1
ATOM 1441 C C . GLN B 1 80 ? -12.477 16.016 8.625 1 97.62 80 GLN B C 1
ATOM 1443 O O . GLN B 1 80 ? -12.891 15.391 7.645 1 97.62 80 GLN B O 1
ATOM 1448 N N . ARG B 1 81 ? -11.414 16.766 8.602 1 97.69 81 ARG B N 1
ATOM 1449 C CA . ARG B 1 81 ? -10.609 16.859 7.391 1 97.69 81 ARG B CA 1
ATOM 1450 C C . ARG B 1 81 ? -9.969 15.523 7.051 1 97.69 81 ARG B C 1
ATOM 1452 O O . ARG B 1 81 ? -9.875 15.148 5.879 1 97.69 81 ARG B O 1
ATOM 1459 N N . ILE B 1 82 ? -9.555 14.773 8.039 1 96.62 82 ILE B N 1
ATOM 1460 C CA . ILE B 1 82 ? -8.977 13.445 7.844 1 96.62 82 ILE B CA 1
ATOM 1461 C C . ILE B 1 82 ? -10.016 12.516 7.227 1 96.62 82 ILE B C 1
ATOM 1463 O O . ILE B 1 82 ? -9.703 11.758 6.305 1 96.62 82 ILE B O 1
ATOM 1467 N N . GLU B 1 83 ? -11.227 12.656 7.711 1 95.19 83 GLU B N 1
ATOM 1468 C CA . GLU B 1 83 ? -12.289 11.828 7.16 1 95.19 83 GLU B CA 1
ATOM 1469 C C . GLU B 1 83 ? -12.539 12.156 5.691 1 95.19 83 GLU B C 1
ATOM 1471 O O . GLU B 1 83 ? -12.773 11.258 4.879 1 95.19 83 GLU B O 1
ATOM 1476 N N . LEU B 1 84 ? -12.5 13.398 5.371 1 96.75 84 LEU B N 1
ATOM 1477 C CA . LEU B 1 84 ? -12.68 13.82 3.988 1 96.75 84 LEU B CA 1
ATOM 1478 C C . LEU B 1 84 ? -11.547 13.305 3.111 1 96.75 84 LEU B C 1
ATOM 1480 O O . LEU B 1 84 ? -11.781 12.836 1.996 1 96.75 84 LEU B O 1
ATOM 1484 N N . VAL B 1 85 ? -10.344 13.406 3.627 1 95.38 85 VAL B N 1
ATOM 1485 C CA . VAL B 1 85 ? -9.172 12.922 2.91 1 95.38 85 VAL B CA 1
ATOM 1486 C C . VAL B 1 85 ? -9.305 11.414 2.664 1 95.38 85 VAL B C 1
ATOM 1488 O O . VAL B 1 85 ? -9 10.93 1.57 1 95.38 85 VAL B O 1
ATOM 1491 N N . LYS B 1 86 ? -9.75 10.742 3.678 1 94.19 86 LYS B N 1
ATOM 1492 C CA . LYS B 1 86 ? -9.961 9.297 3.559 1 94.19 86 LYS B CA 1
ATOM 1493 C C . LYS B 1 86 ? -10.969 8.977 2.455 1 94.19 86 LYS B C 1
ATOM 1495 O O . LYS B 1 86 ? -10.695 8.156 1.579 1 94.19 86 LYS B O 1
ATOM 1500 N N . GLU B 1 87 ? -12.078 9.625 2.449 1 92.56 87 GLU B N 1
ATOM 1501 C CA . GLU B 1 87 ? -13.141 9.391 1.473 1 92.56 87 GLU B CA 1
ATOM 1502 C C . GLU B 1 87 ? -12.648 9.656 0.052 1 92.56 87 GLU B C 1
ATOM 1504 O O . GLU B 1 87 ? -12.867 8.844 -0.848 1 92.56 87 GLU B O 1
ATOM 1509 N N . ASN B 1 88 ? -11.992 10.781 -0.101 1 92.19 88 ASN B N 1
ATOM 1510 C CA . ASN B 1 88 ? -11.469 11.148 -1.413 1 92.19 88 ASN B CA 1
ATOM 1511 C C . ASN B 1 88 ? -10.445 10.133 -1.913 1 92.19 88 ASN B C 1
ATOM 1513 O O . ASN B 1 88 ? -10.461 9.75 -3.084 1 92.19 88 ASN B O 1
ATOM 1517 N N . ALA B 1 89 ? -9.531 9.758 -1.052 1 88.5 89 ALA B N 1
ATOM 1518 C CA . ALA B 1 89 ? -8.461 8.828 -1.401 1 88.5 89 ALA B CA 1
ATOM 1519 C C . ALA B 1 89 ? -9.023 7.473 -1.807 1 88.5 89 ALA B C 1
ATOM 1521 O O . ALA B 1 89 ? -8.578 6.875 -2.789 1 88.5 89 ALA B O 1
ATOM 1522 N N . LEU B 1 90 ? -10.023 7.043 -1.038 1 85 90 LEU B N 1
ATOM 1523 C CA . LEU B 1 90 ? -10.633 5.746 -1.323 1 85 90 LEU B CA 1
ATOM 1524 C C . LEU B 1 90 ? -11.367 5.777 -2.658 1 85 90 LEU B C 1
ATOM 1526 O O . LEU B 1 90 ? -11.32 4.809 -3.422 1 85 90 LEU B O 1
ATOM 1530 N N . ASN B 1 91 ? -12 6.871 -2.975 1 85.56 91 ASN B N 1
ATOM 1531 C CA . ASN B 1 91 ? -12.68 7.023 -4.258 1 85.56 91 ASN B CA 1
ATOM 1532 C C . ASN B 1 91 ? -11.688 7.031 -5.418 1 85.56 91 ASN B C 1
ATOM 1534 O O . ASN B 1 91 ? -11.93 6.398 -6.449 1 85.56 91 ASN B O 1
ATOM 1538 N N . LYS B 1 92 ? -10.648 7.711 -5.219 1 81 92 LYS B N 1
ATOM 1539 C CA . LYS B 1 92 ? -9.609 7.762 -6.25 1 81 92 LYS B CA 1
ATOM 1540 C C . LYS B 1 92 ? -8.977 6.391 -6.465 1 81 92 LYS B C 1
ATOM 1542 O O . LYS B 1 92 ? -8.703 6 -7.602 1 81 92 LYS B O 1
ATOM 1547 N N . GLY B 1 93 ? -8.711 5.758 -5.414 1 73.62 93 GLY B N 1
ATOM 1548 C CA . GLY B 1 93 ? -8.172 4.41 -5.504 1 73.62 93 GLY B CA 1
ATOM 1549 C C . GLY B 1 93 ? -9.055 3.461 -6.285 1 73.62 93 GLY B C 1
ATOM 1550 O O . GLY B 1 93 ? -8.57 2.693 -7.117 1 73.62 93 GLY B O 1
ATOM 1551 N N . LYS B 1 94 ? -10.305 3.547 -6.023 1 73.62 94 LYS B N 1
ATOM 1552 C CA . LYS B 1 94 ? -11.273 2.723 -6.738 1 73.62 94 LYS B CA 1
ATOM 1553 C C . LYS B 1 94 ? -11.242 3.012 -8.234 1 73.62 94 LYS B C 1
ATOM 1555 O O . LYS B 1 94 ? -11.289 2.09 -9.055 1 73.62 94 LYS B O 1
ATOM 1560 N N . SER B 1 95 ? -11.195 4.223 -8.484 1 72.44 95 SER B N 1
ATOM 1561 C CA . SER B 1 95 ? -11.164 4.617 -9.891 1 72.44 95 SER B CA 1
ATOM 1562 C C . SER B 1 95 ? -9.93 4.062 -10.594 1 72.44 95 SER B C 1
ATOM 1564 O O . SER B 1 95 ? -10.023 3.561 -11.719 1 72.44 95 SER B O 1
ATOM 1566 N N . GLN B 1 96 ? -8.906 4.16 -9.922 1 64.88 96 GLN B N 1
ATOM 1567 C CA . GLN B 1 96 ? -7.652 3.682 -10.492 1 64.88 96 GLN B CA 1
ATOM 1568 C C . GLN B 1 96 ? -7.699 2.176 -10.734 1 64.88 96 GLN B C 1
ATOM 1570 O O . GLN B 1 96 ? -7.23 1.693 -11.773 1 64.88 96 GLN B O 1
ATOM 1575 N N . LEU B 1 97 ? -8.281 1.427 -9.805 1 60.94 97 LEU B N 1
ATOM 1576 C CA . LEU B 1 97 ? -8.406 -0.021 -9.938 1 60.94 97 LEU B CA 1
ATOM 1577 C C . LEU B 1 97 ? -9.328 -0.382 -11.102 1 60.94 97 LEU B C 1
ATOM 1579 O O . LEU B 1 97 ? -9.047 -1.324 -11.844 1 60.94 97 LEU B O 1
ATOM 1583 N N . ARG B 1 98 ? -10.43 0.316 -11.211 1 65.88 98 ARG B N 1
ATOM 1584 C CA . ARG B 1 98 ? -11.359 0.104 -12.312 1 65.88 98 ARG B CA 1
ATOM 1585 C C . ARG B 1 98 ? -10.664 0.323 -13.656 1 65.88 98 ARG B C 1
ATOM 1587 O O . ARG B 1 98 ? -10.836 -0.475 -14.586 1 65.88 98 ARG B O 1
ATOM 1594 N N . ASP B 1 99 ? -9.953 1.349 -13.719 1 63.44 99 ASP B N 1
ATOM 1595 C CA . ASP B 1 99 ? -9.242 1.657 -14.953 1 63.44 99 ASP B CA 1
ATOM 1596 C C . ASP B 1 99 ? -8.258 0.551 -15.312 1 63.44 99 ASP B C 1
ATOM 1598 O O . ASP B 1 99 ? -8.133 0.174 -16.484 1 63.44 99 ASP B O 1
ATOM 1602 N N . GLU B 1 100 ? -7.648 0.031 -14.359 1 54.47 100 GLU B N 1
ATOM 1603 C CA . GLU B 1 100 ? -6.676 -1.037 -14.578 1 54.47 100 GLU B CA 1
ATOM 1604 C C . GLU B 1 100 ? -7.363 -2.316 -15.047 1 54.47 100 GLU B C 1
ATOM 1606 O O . GLU B 1 100 ? -6.875 -2.992 -15.953 1 54.47 100 GLU B O 1
ATOM 1611 N N . ALA B 1 101 ? -8.469 -2.674 -14.438 1 57.09 101 ALA B N 1
ATOM 1612 C CA . ALA B 1 101 ? -9.234 -3.859 -14.812 1 57.09 101 ALA B CA 1
ATOM 1613 C C . ALA B 1 101 ? -9.711 -3.764 -16.266 1 57.09 101 ALA B C 1
ATOM 1615 O O . ALA B 1 101 ? -9.672 -4.75 -17 1 57.09 101 ALA B O 1
ATOM 1616 N N . ILE B 1 102 ? -10.109 -2.598 -16.609 1 58.97 102 ILE B N 1
ATOM 1617 C CA . ILE B 1 102 ? -10.562 -2.346 -17.984 1 58.97 102 ILE B CA 1
ATOM 1618 C C . ILE B 1 102 ? -9.398 -2.521 -18.953 1 58.97 102 ILE B C 1
ATOM 1620 O O . ILE B 1 102 ? -9.547 -3.17 -19.984 1 58.97 102 ILE B O 1
ATOM 1624 N N . ARG B 1 103 ? -8.281 -1.972 -18.609 1 57.12 103 ARG B N 1
ATOM 1625 C CA . ARG B 1 103 ? -7.094 -2.076 -19.453 1 57.12 103 ARG B CA 1
ATOM 1626 C C . ARG B 1 103 ? -6.691 -3.535 -19.656 1 57.12 103 ARG B C 1
ATOM 1628 O O . ARG B 1 103 ? -6.352 -3.943 -20.766 1 57.12 103 ARG B O 1
ATOM 1635 N N . GLU B 1 104 ? -6.742 -4.344 -18.578 1 53.34 104 GLU B N 1
ATOM 1636 C CA . GLU B 1 104 ? -6.395 -5.762 -18.641 1 53.34 104 GLU B CA 1
ATOM 1637 C C . GLU B 1 104 ? -7.352 -6.523 -19.547 1 53.34 104 GLU B C 1
ATOM 1639 O O . GLU B 1 104 ? -6.926 -7.395 -20.312 1 53.34 104 GLU B O 1
ATOM 1644 N N . TYR B 1 105 ? -8.617 -6.191 -19.422 1 55 105 TYR B N 1
ATOM 1645 C CA . TYR B 1 105 ? -9.633 -6.816 -20.266 1 55 105 TYR B CA 1
ATOM 1646 C C . TYR B 1 105 ? -9.391 -6.504 -21.734 1 55 105 TYR B C 1
ATOM 1648 O O . TYR B 1 105 ? -9.516 -7.387 -22.594 1 55 105 TYR B O 1
ATOM 1656 N N . MET B 1 106 ? -9 -5.324 -21.984 1 64.19 106 MET B N 1
ATOM 1657 C CA . MET B 1 106 ? -8.773 -4.887 -23.359 1 64.19 106 MET B CA 1
ATOM 1658 C C . MET B 1 106 ? -7.543 -5.562 -23.953 1 64.19 106 MET B C 1
ATOM 1660 O O . MET B 1 106 ? -7.469 -5.766 -25.172 1 64.19 106 MET B O 1
ATOM 1664 N N . GLN B 1 107 ? -6.555 -5.824 -23.156 1 53.78 107 GLN B N 1
ATOM 1665 C CA . GLN B 1 107 ? -5.336 -6.465 -23.641 1 53.78 107 GLN B CA 1
ATOM 1666 C C . GLN B 1 107 ? -5.57 -7.941 -23.938 1 53.78 107 GLN B C 1
ATOM 1668 O O . GLN B 1 107 ? -4.879 -8.523 -24.766 1 53.78 107 GLN B O 1
ATOM 1673 N N . GLU B 1 108 ? -6.418 -8.578 -23.125 1 48.34 108 GLU B N 1
ATOM 1674 C CA . GLU B 1 108 ? -6.707 -9.992 -23.344 1 48.34 108 GLU B CA 1
ATOM 1675 C C . GLU B 1 108 ? -7.621 -10.195 -24.547 1 48.34 108 GLU B C 1
ATOM 1677 O O . GLU B 1 108 ? -7.66 -11.281 -25.125 1 48.34 108 GLU B O 1
ATOM 1682 N N . ALA B 1 109 ? -8.367 -9.055 -24.938 1 52.34 109 ALA B N 1
ATOM 1683 C CA . ALA B 1 109 ? -9.148 -9.164 -26.172 1 52.34 109 ALA B CA 1
ATOM 1684 C C . ALA B 1 109 ? -8.297 -8.82 -27.391 1 52.34 109 ALA B C 1
ATOM 1686 O O . ALA B 1 109 ? -7.355 -8.023 -27.297 1 52.34 109 ALA B O 1
#

Sequence (218 aa):
MITVKNIIGKSIAVLSSDGLKLYNAIVEDLAQNNPIVIDFDGLDQITSSFLNASIGKIWMNAPDLAESLNFKGTSTSLKQRIELVKENALNKGKSQLRDEAIREYMQEAMITVKNIIGKSIAVLSSDGLKLYNAIVEDLAQNNPIVIDFDGLDQITSSFLNASIGKIWMNAPDLAESLNFKGTSTSLKQRIELVKENALNKG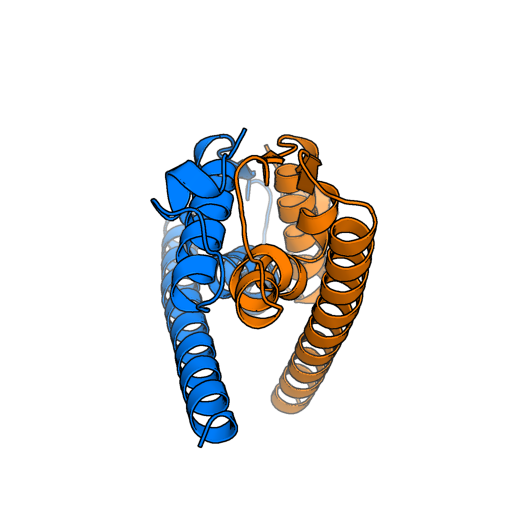KSQLRDEAIREYMQEA